Protein AF-A0A9J7B2C4-F1 (afdb_monomer_lite)

Sequence (209 aa):
MWIIEDGLDGTATGVRWDPLETAATLSDGDRVASYSNFSPVLVGRGTRSVTGKTGGKWYVEIRSLYFRPDRVFCGFDIDGDQDLFSDAPTDFVGPATMASTTPFASTVEAVTVDASGTPIELACGDAIALALDLDAGKLWIGALNPWEREVSWHGAADPASGSGAQFTALPAGTYHLFCALTANDEALHASMEIPEIARGRPPGGFTVW

Foldseek 3Di:
DKFKQFDPPPDGDDKAWDPVAAPFDADPRRGDTHDADQDPPFQQRKIWIPDWDQAFKAKIKMAAQDDDQCWKDWAWAFASDNSSGPNDRPRGAFWIPPDDPDGDPDQWDFIAGAPVGDTDIDGRLKIWMWIAGNVQQFIWIFIGDQADQATHTPDPDAVLVPPDTRDGPHDGGIIIIMIIDDHDDPPPPPDPPNPPDDYYDDHPRHHYD

pLDDT: mean 70.23, std 18.44, range [31.86, 96.44]

Structure (mmCIF, N/CA/C/O backbone):
data_AF-A0A9J7B2C4-F1
#
_entry.id   AF-A0A9J7B2C4-F1
#
loop_
_atom_site.group_PDB
_atom_site.id
_atom_site.type_symbol
_atom_site.label_atom_id
_atom_site.label_alt_id
_atom_site.label_comp_id
_atom_site.label_asym_id
_atom_site.label_entity_id
_atom_site.label_seq_id
_atom_site.pdbx_PDB_ins_code
_atom_site.Cartn_x
_atom_site.Cartn_y
_atom_site.Cartn_z
_atom_site.occupancy
_atom_site.B_iso_or_equiv
_atom_site.auth_seq_id
_atom_site.auth_comp_id
_atom_site.auth_asym_id
_atom_site.auth_atom_id
_atom_site.pdbx_PDB_model_num
ATOM 1 N N . MET A 1 1 ? 9.042 0.375 -10.874 1.00 49.84 1 MET A N 1
ATOM 2 C CA . MET A 1 1 ? 9.167 -1.016 -10.387 1.00 49.84 1 MET A CA 1
ATOM 3 C C . MET A 1 1 ? 8.806 -1.010 -8.918 1.00 49.84 1 MET A C 1
ATOM 5 O O . MET A 1 1 ? 9.409 -0.217 -8.203 1.00 49.84 1 MET A O 1
ATOM 9 N N . TRP A 1 2 ? 7.843 -1.831 -8.500 1.00 53.28 2 TRP A N 1
ATOM 10 C CA . TRP A 1 2 ? 7.363 -1.881 -7.115 1.00 53.28 2 TRP A CA 1
ATOM 11 C C . TRP A 1 2 ? 7.635 -3.226 -6.468 1.00 53.28 2 TRP A C 1
ATOM 13 O O . TRP A 1 2 ? 7.393 -4.256 -7.096 1.00 53.28 2 TRP A O 1
ATOM 23 N N . ILE A 1 3 ? 8.091 -3.200 -5.218 1.00 58.94 3 ILE A N 1
ATOM 24 C CA . ILE A 1 3 ? 8.282 -4.387 -4.381 1.00 58.94 3 ILE A CA 1
ATOM 25 C C . ILE A 1 3 ? 7.322 -4.333 -3.205 1.00 58.94 3 ILE A C 1
ATOM 27 O O . ILE A 1 3 ? 7.236 -3.300 -2.540 1.00 58.94 3 ILE A O 1
ATOM 31 N N . ILE A 1 4 ? 6.669 -5.463 -2.925 1.00 56.84 4 ILE A N 1
ATOM 32 C CA . ILE A 1 4 ? 6.007 -5.685 -1.638 1.00 56.84 4 ILE A CA 1
ATOM 33 C C . ILE A 1 4 ? 7.009 -6.296 -0.653 1.00 56.84 4 ILE A C 1
ATOM 35 O O . ILE A 1 4 ? 7.492 -7.426 -0.831 1.00 56.84 4 ILE A O 1
ATOM 39 N N . GLU A 1 5 ? 7.314 -5.559 0.410 1.00 59.12 5 GLU A N 1
ATOM 40 C CA . GLU A 1 5 ? 8.124 -6.060 1.519 1.00 59.12 5 GLU A CA 1
ATOM 41 C C . GLU A 1 5 ? 7.219 -6.581 2.630 1.00 59.12 5 GLU A C 1
ATOM 43 O O . GLU A 1 5 ? 6.532 -5.814 3.293 1.00 59.12 5 GLU A O 1
ATOM 48 N N . ASP A 1 6 ? 7.200 -7.907 2.817 1.00 51.47 6 ASP A N 1
ATOM 49 C CA . ASP A 1 6 ? 6.135 -8.534 3.600 1.00 51.47 6 ASP A CA 1
ATOM 50 C C . ASP A 1 6 ? 6.579 -9.457 4.779 1.00 51.47 6 ASP A C 1
ATOM 52 O O . ASP A 1 6 ? 5.856 -9.548 5.759 1.00 51.47 6 ASP A O 1
ATOM 56 N N . GLY A 1 7 ? 7.780 -10.058 4.831 1.00 45.50 7 GLY A N 1
ATOM 57 C CA . GLY A 1 7 ? 8.280 -10.742 6.057 1.00 45.50 7 GLY A CA 1
ATOM 58 C C . GLY A 1 7 ? 9.400 -10.136 6.930 1.00 45.50 7 GLY A C 1
ATOM 59 O O . GLY A 1 7 ? 9.706 -8.953 6.892 1.00 45.50 7 GLY A O 1
ATOM 60 N N . LEU A 1 8 ? 9.997 -10.954 7.803 1.00 45.19 8 LEU A N 1
ATOM 61 C CA . LEU A 1 8 ? 11.120 -10.591 8.686 1.00 45.19 8 LEU A CA 1
ATOM 62 C C . LEU A 1 8 ? 12.313 -11.512 8.380 1.00 45.19 8 LEU A C 1
ATOM 64 O O . LEU A 1 8 ? 12.126 -12.683 8.041 1.00 45.19 8 LEU A O 1
ATOM 68 N N . ASP A 1 9 ? 13.532 -10.976 8.480 1.00 50.19 9 ASP A N 1
ATOM 69 C CA . ASP A 1 9 ? 14.793 -11.732 8.394 1.00 50.19 9 ASP A CA 1
ATOM 70 C C . ASP A 1 9 ? 14.953 -12.595 7.121 1.00 50.19 9 ASP A C 1
ATOM 72 O O . ASP A 1 9 ? 15.409 -13.734 7.172 1.00 50.19 9 ASP A O 1
ATOM 76 N N . GLY A 1 10 ? 14.536 -12.071 5.963 1.00 46.41 10 GLY A N 1
ATOM 77 C CA . GLY A 1 10 ? 14.660 -12.770 4.673 1.00 46.41 10 GLY A CA 1
ATOM 78 C C . GLY A 1 10 ? 13.616 -13.867 4.427 1.00 46.41 10 GLY A C 1
ATOM 79 O O . GLY A 1 10 ? 13.572 -14.445 3.342 1.00 46.41 10 GLY A O 1
ATOM 80 N N . THR A 1 11 ? 12.717 -14.123 5.379 1.00 43.81 11 THR A N 1
ATOM 81 C CA . THR A 1 11 ? 11.576 -15.022 5.167 1.00 43.81 11 THR A CA 1
ATOM 82 C C . THR A 1 11 ? 10.476 -14.231 4.466 1.00 43.81 11 THR A C 1
ATOM 84 O O . THR A 1 11 ? 9.907 -13.337 5.078 1.00 43.81 11 THR A O 1
ATOM 87 N N . ALA A 1 12 ? 10.191 -14.484 3.187 1.00 52.59 12 ALA A N 1
ATOM 88 C CA . ALA A 1 12 ? 9.070 -13.835 2.497 1.00 52.59 12 ALA A CA 1
ATOM 89 C C . ALA A 1 12 ? 7.747 -14.194 3.197 1.00 52.59 12 ALA A C 1
ATOM 91 O O . ALA A 1 12 ? 7.540 -15.367 3.518 1.00 52.59 12 ALA A O 1
ATOM 92 N N . THR A 1 13 ? 6.840 -13.234 3.411 1.00 59.41 13 THR A N 1
ATOM 93 C CA . THR A 1 13 ? 5.451 -13.625 3.706 1.00 59.41 13 THR A CA 1
ATOM 94 C C . THR A 1 13 ? 4.721 -13.914 2.396 1.00 59.41 13 THR A C 1
ATOM 96 O O . THR A 1 13 ? 5.342 -14.072 1.340 1.00 59.41 13 THR A O 1
ATOM 99 N N . GLY A 1 14 ? 3.409 -14.117 2.473 1.00 66.12 14 GLY A N 1
ATOM 100 C CA . GLY A 1 14 ? 2.581 -14.566 1.359 1.00 66.12 14 GLY A CA 1
ATOM 101 C C . GLY A 1 14 ? 1.988 -13.454 0.494 1.00 66.12 14 GLY A C 1
ATOM 102 O O . GLY A 1 14 ? 1.127 -13.770 -0.321 1.00 66.12 14 GLY A O 1
ATOM 103 N N . VAL A 1 15 ? 2.374 -12.183 0.651 1.00 80.12 15 VAL A N 1
ATOM 104 C CA . VAL A 1 15 ? 1.768 -11.087 -0.117 1.00 80.12 15 VAL A CA 1
ATOM 105 C C . VAL A 1 15 ? 2.346 -11.063 -1.517 1.00 80.12 15 VAL A C 1
ATOM 107 O O . VAL A 1 15 ? 3.558 -10.948 -1.707 1.00 80.12 15 VAL A O 1
ATOM 110 N N . ARG A 1 16 ? 1.466 -11.188 -2.504 1.00 86.81 16 ARG A N 1
ATOM 111 C CA . ARG A 1 16 ? 1.807 -11.262 -3.922 1.00 86.81 16 ARG A CA 1
ATOM 112 C C . ARG A 1 16 ? 0.911 -10.343 -4.718 1.00 86.81 16 ARG A C 1
ATOM 114 O O . ARG A 1 16 ? -0.266 -10.200 -4.382 1.00 86.81 16 ARG A O 1
ATOM 121 N N . TRP A 1 17 ? 1.476 -9.761 -5.765 1.00 88.31 17 TRP A N 1
ATOM 122 C CA . TRP A 1 17 ? 0.702 -9.192 -6.851 1.00 88.31 17 TRP A CA 1
ATOM 123 C C . TRP A 1 17 ? -0.097 -10.302 -7.536 1.00 88.31 17 TRP A C 1
ATOM 125 O O . TRP A 1 17 ? 0.351 -11.444 -7.616 1.00 88.31 17 TRP A O 1
ATOM 135 N N . ASP A 1 18 ? -1.300 -9.976 -7.982 1.00 89.88 18 ASP A N 1
ATOM 136 C CA . ASP A 1 18 ? -2.197 -10.906 -8.641 1.00 89.88 18 ASP A CA 1
ATOM 137 C C . ASP A 1 18 ? -1.853 -10.993 -10.136 1.00 89.88 18 ASP A C 1
ATOM 139 O O . ASP A 1 18 ? -1.997 -9.996 -10.848 1.00 89.88 18 ASP A O 1
ATOM 143 N N . PRO A 1 19 ? -1.416 -12.160 -10.647 1.00 89.31 19 PRO A N 1
ATOM 144 C CA . PRO A 1 19 ? -1.128 -12.330 -12.069 1.00 89.31 19 PRO A CA 1
ATOM 145 C C . PRO A 1 19 ? -2.378 -12.245 -12.962 1.00 89.31 19 PRO A C 1
ATOM 147 O O . PRO A 1 19 ? -2.238 -12.155 -14.182 1.00 89.31 19 PRO A O 1
ATOM 150 N N . LEU A 1 20 ? -3.586 -12.297 -12.390 1.00 87.69 20 LEU A N 1
ATOM 151 C CA . LEU A 1 20 ? -4.859 -12.139 -13.098 1.00 87.69 20 LEU A CA 1
ATOM 152 C C . LEU A 1 20 ? -5.363 -10.690 -13.085 1.00 87.69 20 LEU A C 1
ATOM 154 O O . LEU A 1 20 ? -6.063 -10.289 -14.013 1.00 87.69 20 LEU A O 1
ATOM 158 N N . GLU A 1 21 ? -4.979 -9.903 -12.078 1.00 83.00 21 GLU A N 1
ATOM 159 C CA . GLU A 1 21 ? -5.377 -8.499 -11.897 1.00 83.00 21 GLU A CA 1
ATOM 160 C C . GLU A 1 21 ? -4.172 -7.559 -11.996 1.00 83.00 21 GLU A C 1
ATOM 162 O O . GLU A 1 21 ? -3.866 -6.754 -11.106 1.00 83.00 21 GLU A O 1
ATOM 167 N N . THR A 1 22 ? -3.454 -7.677 -13.113 1.00 82.44 22 THR A N 1
ATOM 168 C CA . THR A 1 22 ? -2.263 -6.879 -13.371 1.00 82.44 22 THR A CA 1
ATOM 169 C C . THR A 1 22 ? -2.153 -6.444 -14.822 1.00 82.44 22 THR A C 1
ATOM 171 O O . THR A 1 22 ? -2.370 -7.208 -15.763 1.00 82.44 22 THR A O 1
ATOM 174 N N . ALA A 1 23 ? -1.762 -5.190 -15.005 1.00 77.75 23 ALA A N 1
ATOM 175 C CA . ALA A 1 23 ? -1.258 -4.681 -16.269 1.00 77.75 23 ALA A CA 1
ATOM 176 C C . ALA A 1 23 ? 0.276 -4.783 -16.362 1.00 77.75 23 ALA A C 1
ATOM 178 O O . ALA A 1 23 ? 0.842 -4.437 -17.398 1.00 77.75 23 ALA A O 1
ATOM 179 N N . ALA A 1 24 ? 0.949 -5.210 -15.288 1.00 78.19 24 ALA A N 1
ATOM 180 C CA . ALA A 1 24 ? 2.397 -5.242 -15.148 1.00 78.19 24 ALA A CA 1
ATOM 181 C C . ALA A 1 24 ? 2.995 -6.606 -15.523 1.00 78.19 24 ALA A C 1
ATOM 183 O O . ALA A 1 24 ? 2.352 -7.648 -15.441 1.00 78.19 24 ALA A O 1
ATOM 184 N N . THR A 1 25 ? 4.279 -6.608 -15.869 1.00 83.56 25 THR A N 1
ATOM 185 C CA . THR A 1 25 ? 5.102 -7.816 -15.854 1.00 83.56 25 THR A CA 1
ATOM 186 C C . THR A 1 25 ? 5.520 -8.100 -14.415 1.00 83.56 25 THR A C 1
ATOM 188 O O . THR A 1 25 ? 6.197 -7.276 -13.786 1.00 83.56 25 THR A O 1
ATOM 191 N N . LEU A 1 26 ? 5.139 -9.272 -13.908 1.00 83.94 26 LEU A N 1
ATOM 192 C CA . LEU A 1 26 ? 5.477 -9.725 -12.563 1.00 83.94 26 LEU A CA 1
ATOM 193 C C . LEU A 1 26 ? 6.756 -10.575 -12.557 1.00 83.94 26 LEU A C 1
ATOM 195 O O . LEU A 1 26 ? 7.040 -11.318 -13.498 1.00 83.94 26 LEU A O 1
ATOM 199 N N . SER A 1 27 ? 7.553 -10.450 -11.497 1.00 82.12 27 SER A N 1
ATOM 200 C CA . SER A 1 27 ? 8.767 -11.246 -11.274 1.00 82.12 27 SER A CA 1
ATOM 201 C C . SER A 1 27 ? 9.019 -11.476 -9.777 1.00 82.12 27 SER A C 1
ATOM 203 O O . SER A 1 27 ? 8.255 -10.996 -8.938 1.00 82.12 27 SER A O 1
ATOM 205 N N . ASP A 1 28 ? 10.068 -12.240 -9.445 1.00 78.56 28 ASP A N 1
ATOM 206 C CA . ASP A 1 28 ? 10.403 -12.648 -8.067 1.00 78.56 28 ASP A CA 1
ATOM 207 C C . ASP A 1 28 ? 9.235 -13.355 -7.352 1.00 78.56 28 ASP A C 1
ATOM 209 O O . ASP A 1 28 ? 8.849 -13.032 -6.230 1.00 78.56 28 ASP A O 1
ATOM 213 N N . GLY A 1 29 ? 8.607 -14.296 -8.069 1.00 82.50 29 GLY A N 1
ATOM 214 C CA . GLY A 1 29 ? 7.430 -15.013 -7.587 1.00 82.50 29 GLY A CA 1
ATOM 215 C C . GLY A 1 29 ? 6.268 -14.079 -7.268 1.00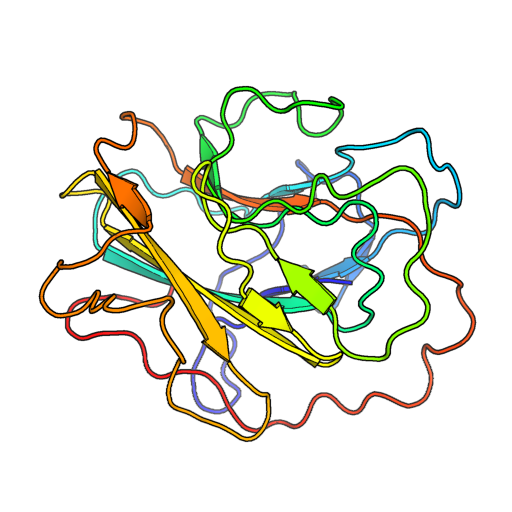 82.50 29 GLY A C 1
ATOM 216 O O . GLY A 1 29 ? 5.678 -14.239 -6.210 1.00 82.50 29 GLY A O 1
ATOM 217 N N . ASP A 1 30 ? 5.994 -13.121 -8.158 1.00 86.94 30 ASP A N 1
ATOM 218 C CA . ASP A 1 30 ? 4.921 -12.118 -8.098 1.00 86.94 30 ASP A CA 1
ATOM 219 C C . ASP A 1 30 ? 5.062 -11.057 -6.996 1.00 86.94 30 ASP A C 1
ATOM 221 O O . ASP A 1 30 ? 4.083 -10.478 -6.532 1.00 86.94 30 ASP A O 1
ATOM 225 N N . ARG A 1 31 ? 6.291 -10.757 -6.570 1.00 80.94 31 ARG A N 1
ATOM 226 C CA . ARG A 1 31 ? 6.572 -9.690 -5.587 1.00 80.94 31 ARG A CA 1
ATOM 227 C C . ARG A 1 31 ? 7.001 -8.378 -6.223 1.00 80.94 31 ARG A C 1
ATOM 229 O O . ARG A 1 31 ? 6.830 -7.316 -5.624 1.00 80.94 31 ARG A O 1
ATOM 236 N N . VAL A 1 32 ? 7.549 -8.457 -7.431 1.00 80.62 32 VAL A N 1
ATOM 237 C CA . VAL A 1 32 ? 8.046 -7.311 -8.187 1.00 80.62 32 VAL A CA 1
ATOM 238 C C . VAL A 1 32 ? 7.111 -7.051 -9.356 1.00 80.62 32 VAL A C 1
ATOM 240 O O . VAL A 1 32 ? 6.963 -7.913 -10.219 1.00 80.62 32 VAL A O 1
ATOM 243 N N . ALA A 1 33 ? 6.547 -5.848 -9.423 1.00 79.94 33 ALA A N 1
ATOM 244 C CA . ALA A 1 33 ? 5.777 -5.386 -10.571 1.00 79.94 33 ALA A CA 1
ATOM 245 C C . ALA A 1 33 ? 6.598 -4.394 -11.404 1.00 79.94 33 ALA A C 1
ATOM 247 O O . ALA A 1 33 ? 7.136 -3.402 -10.894 1.00 79.94 33 ALA A O 1
ATOM 248 N N . SER A 1 34 ? 6.706 -4.663 -12.702 1.00 77.88 34 SER A N 1
ATOM 249 C CA . SER A 1 34 ? 7.473 -3.870 -13.665 1.00 77.88 34 SER A CA 1
ATOM 250 C C . SER A 1 34 ? 6.638 -3.580 -14.906 1.00 77.88 34 SER A C 1
ATOM 252 O O . SER A 1 34 ? 5.808 -4.389 -15.306 1.00 77.88 34 SER A O 1
ATOM 254 N N . TYR A 1 35 ? 6.819 -2.414 -15.520 1.00 72.62 35 TYR A N 1
ATOM 255 C CA . TYR A 1 35 ? 6.068 -2.058 -16.717 1.00 72.62 35 TYR A CA 1
ATOM 256 C C . TYR A 1 35 ? 6.949 -1.294 -17.698 1.00 72.62 35 TYR A C 1
ATOM 258 O O . TYR A 1 35 ? 7.630 -0.344 -17.317 1.00 72.62 35 TYR A O 1
ATOM 266 N N . SER A 1 36 ? 6.925 -1.716 -18.960 1.00 61.41 36 SER A N 1
ATOM 267 C CA . SER A 1 36 ? 7.687 -1.124 -20.059 1.00 61.41 36 SER A CA 1
ATOM 268 C C . SER A 1 36 ? 6.716 -0.520 -21.074 1.00 61.41 36 SER A C 1
ATOM 270 O O . SER A 1 36 ? 6.304 -1.172 -22.035 1.00 61.41 36 SER A O 1
ATOM 272 N N . ASN A 1 37 ? 6.289 0.722 -20.854 1.00 54.72 37 ASN A N 1
ATOM 273 C CA . ASN A 1 37 ? 5.525 1.467 -21.852 1.00 54.72 37 ASN A CA 1
ATOM 274 C C . ASN A 1 37 ? 5.810 2.958 -21.725 1.00 54.72 37 ASN A C 1
ATOM 276 O O . ASN A 1 37 ? 5.521 3.539 -20.691 1.00 54.72 37 ASN A O 1
ATOM 280 N N . PHE A 1 38 ? 6.313 3.571 -22.792 1.00 52.56 38 PHE A N 1
ATOM 281 C CA . PHE A 1 38 ? 6.722 4.977 -22.846 1.00 52.56 38 PHE A CA 1
ATOM 282 C C . PHE A 1 38 ? 5.573 5.965 -23.092 1.00 52.56 38 PHE A C 1
ATOM 284 O O . PHE A 1 38 ? 5.822 7.135 -23.370 1.00 52.56 38 PHE A O 1
ATOM 291 N N . SER A 1 39 ? 4.315 5.518 -23.053 1.00 50.69 39 SER A N 1
ATOM 292 C CA . SER A 1 39 ? 3.184 6.406 -23.324 1.00 50.69 39 SER A CA 1
ATOM 293 C C . SER A 1 39 ? 2.870 7.299 -22.115 1.00 50.69 39 SER A C 1
ATOM 295 O O . SER A 1 39 ? 2.433 6.780 -21.087 1.00 50.69 39 SER A O 1
ATOM 297 N N . PRO A 1 40 ? 2.972 8.638 -22.237 1.00 49.78 40 PRO A N 1
ATOM 298 C CA . PRO A 1 40 ? 2.597 9.580 -21.180 1.00 49.78 40 PRO A CA 1
ATOM 299 C C . PRO A 1 40 ? 1.073 9.708 -21.004 1.00 49.78 40 PRO A C 1
ATOM 301 O O . PRO A 1 40 ? 0.609 10.576 -20.269 1.00 49.78 40 PRO A O 1
ATOM 304 N N . VAL A 1 41 ? 0.275 8.908 -21.719 1.00 48.66 41 VAL A N 1
ATOM 305 C CA . VAL A 1 41 ? -1.196 8.998 -21.754 1.00 48.66 41 VAL A CA 1
ATOM 306 C C . VAL A 1 41 ? -1.861 7.874 -20.956 1.00 48.66 41 VAL A C 1
ATOM 308 O O . VAL A 1 41 ? -3.062 7.909 -20.771 1.00 48.66 41 VAL A O 1
ATOM 311 N N . LEU A 1 42 ? -1.112 6.884 -20.465 1.00 48.62 42 LEU A N 1
ATOM 312 C CA . LEU A 1 42 ? -1.694 5.763 -19.723 1.00 48.62 42 LEU A CA 1
ATOM 313 C C . LEU A 1 42 ? -1.402 5.928 -18.238 1.00 48.62 42 LEU A C 1
ATOM 315 O O . LEU A 1 42 ? -0.431 5.382 -17.715 1.00 48.62 42 LEU A O 1
ATOM 319 N N . VAL A 1 43 ? -2.237 6.734 -17.590 1.00 51.12 43 VAL A N 1
ATOM 320 C CA . VAL A 1 43 ? -2.356 6.751 -16.135 1.00 51.12 43 VAL A CA 1
ATOM 321 C C . VAL A 1 43 ? -3.209 5.544 -15.768 1.00 51.12 43 VAL A C 1
ATOM 323 O O . VAL A 1 43 ? -4.196 5.258 -16.430 1.00 51.12 43 VAL A O 1
ATOM 326 N N . GLY A 1 44 ? -2.781 4.779 -14.770 1.00 52.31 44 GLY A N 1
ATOM 327 C CA . GLY A 1 44 ? -3.591 3.672 -14.278 1.00 52.31 44 GLY A CA 1
ATOM 328 C C . GLY A 1 44 ? -3.428 2.379 -15.058 1.00 52.31 44 GLY A C 1
ATOM 329 O O . GLY A 1 44 ? -4.418 1.764 -15.368 1.00 52.31 44 GLY A O 1
ATOM 330 N N . ARG A 1 45 ? -2.207 1.921 -15.363 1.00 64.19 45 ARG A N 1
ATOM 331 C CA . ARG A 1 45 ? -1.953 0.478 -15.535 1.00 64.19 45 ARG A CA 1
ATOM 332 C C . ARG A 1 45 ? -1.394 -0.052 -14.228 1.00 64.19 45 ARG A C 1
ATOM 334 O O . ARG A 1 45 ? -0.202 0.099 -13.948 1.00 64.19 45 ARG A O 1
ATOM 341 N N . GLY A 1 46 ? -2.295 -0.560 -13.400 1.00 74.62 46 GLY A N 1
ATOM 342 C CA . GLY A 1 46 ? -1.977 -0.985 -12.050 1.00 74.62 46 GLY A CA 1
ATOM 343 C C . GLY A 1 46 ? -1.803 -2.484 -11.892 1.00 74.62 46 GLY A C 1
ATOM 344 O O . GLY A 1 46 ? -2.028 -3.274 -12.809 1.00 74.62 46 GLY A O 1
ATOM 345 N N . THR A 1 47 ? -1.391 -2.869 -10.697 1.00 81.88 47 THR A N 1
ATOM 346 C CA . THR A 1 47 ? -1.436 -4.248 -10.230 1.00 81.88 47 THR A CA 1
ATOM 347 C C . THR A 1 47 ? -2.017 -4.274 -8.829 1.00 81.88 47 THR A C 1
ATOM 349 O O . THR A 1 47 ? -1.731 -3.377 -8.028 1.00 81.88 47 THR A O 1
ATOM 352 N N . ARG A 1 48 ? -2.815 -5.302 -8.534 1.00 86.50 48 ARG A N 1
ATOM 353 C CA . ARG A 1 48 ? -3.383 -5.529 -7.200 1.00 86.50 48 ARG A CA 1
ATOM 354 C C . ARG A 1 48 ? -2.723 -6.668 -6.467 1.00 86.50 48 ARG A C 1
ATOM 356 O O . ARG A 1 48 ? -2.117 -7.525 -7.101 1.00 86.50 48 ARG A O 1
ATOM 363 N N . SER A 1 49 ? -2.830 -6.693 -5.142 1.00 89.19 49 SER A N 1
ATOM 364 C CA . SER A 1 49 ? -2.498 -7.889 -4.372 1.00 89.19 49 SER A CA 1
ATOM 365 C C . SER A 1 49 ? -3.587 -8.952 -4.477 1.00 89.19 49 SER A C 1
ATOM 367 O O . SER A 1 49 ? -4.774 -8.639 -4.395 1.00 89.19 49 SER A O 1
ATOM 369 N N . VAL A 1 50 ? -3.167 -10.220 -4.514 1.00 88.69 50 VAL A N 1
ATOM 370 C CA . VAL A 1 50 ? -4.057 -11.399 -4.463 1.00 88.69 50 VAL A CA 1
ATOM 371 C C . VAL A 1 50 ? -4.953 -11.366 -3.222 1.00 88.69 50 VAL A C 1
ATOM 373 O O . VAL A 1 50 ? -6.108 -11.784 -3.246 1.00 88.69 50 VAL A O 1
ATOM 376 N N . THR A 1 51 ? -4.409 -10.896 -2.099 1.00 88.31 51 THR A N 1
ATOM 377 C CA . THR A 1 51 ? -5.121 -10.847 -0.825 1.00 88.31 51 THR A CA 1
ATOM 378 C C . THR A 1 51 ? -5.755 -9.479 -0.606 1.00 88.31 51 THR A C 1
ATOM 380 O O . THR A 1 51 ? -5.060 -8.463 -0.549 1.00 88.31 51 THR A O 1
ATOM 383 N N . GLY A 1 52 ? -7.078 -9.479 -0.440 1.00 90.62 52 GLY A N 1
ATOM 384 C CA . GLY A 1 52 ? -7.850 -8.343 0.054 1.00 90.62 52 GLY A CA 1
ATOM 385 C C . GLY A 1 52 ? -8.123 -8.444 1.559 1.00 90.62 52 GLY A C 1
ATOM 386 O O . GLY A 1 52 ? -8.109 -9.540 2.131 1.00 90.62 52 GLY A O 1
ATOM 387 N N . LYS A 1 53 ? -8.379 -7.310 2.219 1.00 93.38 53 LYS A N 1
ATOM 388 C CA . LYS A 1 53 ? -8.718 -7.230 3.652 1.00 93.38 53 LYS A CA 1
ATOM 389 C C . LYS A 1 53 ? -9.997 -6.422 3.860 1.00 93.38 53 LYS A C 1
ATOM 391 O O . LYS A 1 53 ? -10.174 -5.380 3.246 1.00 93.38 53 LYS A O 1
ATOM 396 N N . THR A 1 54 ? -10.858 -6.869 4.772 1.00 95.12 54 THR A N 1
ATOM 397 C CA . THR A 1 54 ? -12.138 -6.203 5.096 1.00 95.12 54 THR A CA 1
ATOM 398 C C . THR A 1 54 ? -12.208 -5.681 6.536 1.00 95.12 54 THR A C 1
ATOM 400 O O . THR A 1 54 ? -13.234 -5.155 6.952 1.00 95.12 54 THR A O 1
ATOM 403 N N . GLY A 1 55 ? -11.157 -5.884 7.334 1.00 95.44 55 GLY A N 1
ATOM 404 C CA . GLY A 1 55 ? -11.103 -5.515 8.750 1.00 95.44 55 GLY A CA 1
ATOM 405 C C . GLY A 1 55 ? -9.701 -5.698 9.329 1.00 95.44 55 GLY A C 1
ATOM 406 O O . GLY A 1 55 ? -8.846 -6.320 8.692 1.00 95.44 55 GLY A O 1
ATOM 407 N N . GLY A 1 56 ? -9.467 -5.178 10.531 1.00 96.31 56 GLY A N 1
ATOM 408 C CA . GLY A 1 56 ? -8.182 -5.238 11.229 1.00 96.31 56 GLY A CA 1
ATOM 409 C C . GLY A 1 56 ? -7.220 -4.086 10.920 1.00 96.31 56 GLY A C 1
ATOM 410 O O . GLY A 1 56 ? -7.526 -3.154 10.174 1.00 96.31 56 GLY A O 1
ATOM 411 N N . LYS A 1 57 ? -6.025 -4.179 11.517 1.00 96.12 57 LYS A N 1
ATOM 412 C CA . LYS A 1 57 ? -4.936 -3.200 11.402 1.00 96.12 57 LYS A CA 1
ATOM 413 C C . LYS A 1 57 ? -3.756 -3.792 10.638 1.00 96.12 57 LYS A C 1
ATOM 415 O O . LYS A 1 57 ? -3.152 -4.762 11.104 1.00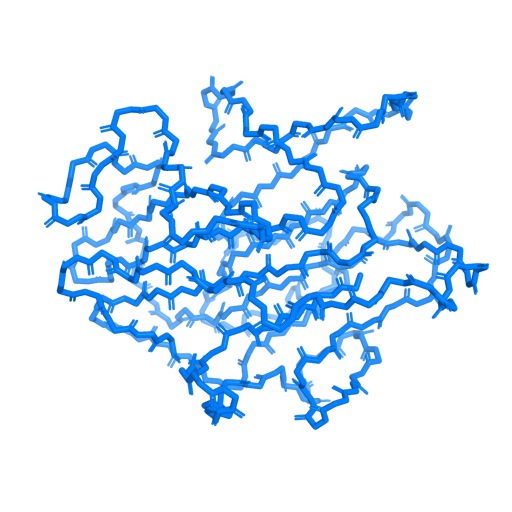 96.12 57 LYS A O 1
ATOM 420 N N . TRP A 1 58 ? -3.405 -3.187 9.509 1.00 94.50 58 TRP A N 1
ATOM 421 C CA . TRP A 1 58 ? -2.429 -3.709 8.558 1.00 94.50 58 TRP A CA 1
ATOM 422 C C . TRP A 1 58 ? -1.321 -2.715 8.239 1.00 94.50 58 TRP A C 1
ATOM 424 O O . TRP A 1 58 ? -1.565 -1.519 8.110 1.00 94.50 58 TRP A O 1
ATOM 434 N N . TYR A 1 59 ? -0.106 -3.219 8.096 1.00 91.69 59 TYR A N 1
ATOM 435 C CA . TYR A 1 59 ? 1.080 -2.454 7.758 1.00 91.69 59 TYR A CA 1
ATOM 436 C C . TYR A 1 59 ? 1.726 -3.024 6.499 1.00 91.69 59 TYR A C 1
ATOM 438 O O . TYR A 1 59 ? 1.882 -4.238 6.380 1.00 91.69 59 TYR A O 1
ATOM 446 N N . VAL A 1 60 ? 2.119 -2.159 5.574 1.00 89.00 60 VAL A N 1
ATOM 447 C CA . VAL A 1 60 ? 2.799 -2.554 4.339 1.00 89.00 60 VAL A CA 1
ATOM 448 C C . VAL A 1 60 ? 3.818 -1.500 3.939 1.00 89.00 60 VAL A C 1
ATOM 450 O O . VAL A 1 60 ? 3.624 -0.306 4.169 1.00 89.00 60 VAL A O 1
ATOM 453 N N . GLU A 1 61 ? 4.882 -1.955 3.295 1.00 85.69 61 GLU A N 1
ATOM 454 C CA . GLU A 1 61 ? 5.865 -1.111 2.633 1.00 85.69 61 GLU A CA 1
ATOM 455 C C . GLU A 1 61 ? 5.856 -1.409 1.141 1.00 85.69 61 GLU A C 1
ATOM 457 O O . GLU A 1 61 ? 5.957 -2.567 0.722 1.00 85.69 61 GLU A O 1
ATOM 462 N N . ILE A 1 62 ? 5.738 -0.353 0.339 1.00 80.81 62 ILE A N 1
ATOM 463 C CA . ILE A 1 62 ? 5.814 -0.443 -1.115 1.00 80.81 62 ILE A CA 1
ATOM 464 C C . ILE A 1 62 ? 7.033 0.363 -1.556 1.00 80.81 62 ILE A C 1
ATOM 466 O O . ILE A 1 62 ? 7.077 1.587 -1.405 1.00 80.81 62 ILE A O 1
ATOM 470 N N . ARG A 1 63 ? 8.054 -0.330 -2.069 1.00 78.25 63 ARG A N 1
ATOM 471 C CA . ARG A 1 63 ? 9.322 0.296 -2.473 1.00 78.25 63 ARG A CA 1
ATOM 472 C C . ARG A 1 63 ? 9.341 0.564 -3.965 1.00 78.25 63 ARG A C 1
ATOM 474 O O . ARG A 1 63 ? 9.108 -0.357 -4.750 1.00 78.25 63 ARG A O 1
ATOM 481 N N . SER A 1 64 ? 9.678 1.793 -4.353 1.00 70.81 64 SER A N 1
ATOM 482 C CA . SER A 1 64 ? 9.975 2.116 -5.748 1.00 70.81 64 SER A CA 1
ATOM 483 C C . SER A 1 64 ? 11.478 2.030 -5.991 1.00 70.81 64 SER A C 1
ATOM 485 O O . SER A 1 64 ? 12.262 2.794 -5.430 1.00 70.81 64 SER A O 1
ATOM 487 N N . LEU A 1 65 ? 11.893 1.100 -6.850 1.00 63.00 65 LEU A N 1
ATOM 488 C CA . LEU A 1 65 ? 13.307 0.929 -7.213 1.00 63.00 65 LEU A CA 1
ATOM 489 C C . LEU A 1 65 ? 13.777 1.859 -8.329 1.00 63.00 65 LEU A C 1
ATOM 491 O O . LEU A 1 65 ? 14.952 1.874 -8.678 1.00 63.00 65 LEU A O 1
ATOM 495 N N . TYR A 1 66 ? 12.852 2.588 -8.941 1.00 59.41 66 TYR A N 1
ATOM 496 C CA . TYR A 1 66 ? 13.167 3.506 -10.020 1.00 59.41 66 TYR A CA 1
ATOM 497 C C . TYR A 1 66 ? 12.117 4.606 -10.003 1.00 59.41 66 TYR A C 1
ATOM 499 O O . TYR A 1 66 ? 11.010 4.438 -10.524 1.00 59.41 66 TYR A O 1
ATOM 507 N N . PHE A 1 67 ? 12.426 5.689 -9.297 1.00 49.19 67 PHE A N 1
ATOM 508 C CA . PHE A 1 67 ? 11.486 6.779 -9.087 1.00 49.19 67 PHE A CA 1
ATOM 509 C C . PHE A 1 67 ? 11.623 7.799 -10.226 1.00 49.19 67 PHE A C 1
ATOM 511 O O . PHE A 1 67 ? 12.640 8.477 -10.348 1.00 49.19 67 PHE A O 1
ATOM 518 N N . ARG A 1 68 ? 10.600 7.865 -11.090 1.00 51.88 68 ARG A N 1
ATOM 519 C CA . ARG A 1 68 ? 10.182 9.116 -11.732 1.00 51.88 68 ARG A CA 1
ATOM 520 C C . ARG A 1 68 ? 8.704 9.333 -11.369 1.00 51.88 68 ARG A C 1
ATOM 522 O O . ARG A 1 68 ? 7.879 8.481 -11.698 1.00 51.88 68 ARG A O 1
ATOM 529 N N . PRO A 1 69 ? 8.372 10.389 -10.616 1.00 45.69 69 PRO A N 1
ATOM 530 C CA . PRO A 1 69 ? 7.106 10.576 -9.914 1.00 45.69 69 PRO A CA 1
ATOM 531 C C . PRO A 1 69 ? 6.034 11.162 -10.798 1.00 45.69 69 PRO A C 1
ATOM 533 O O . PRO A 1 69 ? 4.966 11.495 -10.280 1.00 45.69 69 PRO A O 1
ATOM 536 N N . ASP A 1 70 ? 6.317 11.358 -12.087 1.00 47.84 70 ASP A N 1
ATOM 537 C CA . ASP A 1 70 ? 5.473 12.180 -12.919 1.00 47.84 70 ASP A CA 1
ATOM 538 C C . ASP A 1 70 ? 4.036 11.668 -12.908 1.00 47.84 70 ASP A C 1
ATOM 540 O O . ASP A 1 70 ? 3.175 12.537 -13.005 1.00 47.84 70 ASP A O 1
ATOM 544 N N . ARG A 1 71 ? 3.760 10.358 -12.655 1.00 53.19 71 ARG A N 1
ATOM 545 C CA . ARG A 1 71 ? 2.429 9.831 -12.225 1.00 53.19 71 ARG A CA 1
ATOM 546 C C . ARG A 1 71 ? 2.471 8.495 -11.448 1.00 53.19 71 ARG A C 1
ATOM 548 O O . ARG A 1 71 ? 2.001 7.469 -11.934 1.00 53.19 71 ARG A O 1
ATOM 555 N N . VAL A 1 72 ? 3.016 8.474 -10.236 1.00 56.31 72 VAL A N 1
ATOM 556 C CA . VAL A 1 72 ? 3.041 7.267 -9.389 1.00 56.31 72 VAL A CA 1
ATOM 557 C C . VAL A 1 72 ? 1.848 7.239 -8.420 1.00 56.31 72 VAL A C 1
ATOM 559 O O . VAL A 1 72 ? 1.589 8.207 -7.706 1.00 56.31 72 VAL A O 1
ATOM 562 N N . PHE A 1 73 ? 1.163 6.093 -8.345 1.00 68.19 73 PHE A N 1
ATOM 563 C CA . PHE A 1 73 ? 0.109 5.827 -7.360 1.00 68.19 73 PHE A CA 1
ATOM 564 C C . PHE A 1 73 ? 0.451 4.547 -6.609 1.00 68.19 73 PHE A C 1
ATOM 566 O O . PHE A 1 73 ? 0.776 3.536 -7.233 1.00 68.19 73 PHE A O 1
ATOM 573 N N . CYS A 1 74 ? 0.361 4.564 -5.287 1.00 76.19 74 CYS A N 1
ATOM 574 C CA . CYS A 1 74 ? 0.392 3.339 -4.498 1.00 76.19 74 CYS A CA 1
ATOM 575 C C . CYS A 1 74 ? -0.501 3.499 -3.275 1.00 76.19 74 CYS A C 1
ATOM 577 O O . CYS A 1 74 ? -0.587 4.584 -2.710 1.00 76.19 74 CYS A O 1
ATOM 579 N N . GLY A 1 75 ? -1.186 2.445 -2.866 1.00 81.56 75 GLY A N 1
ATOM 580 C CA . GLY A 1 75 ? -2.204 2.549 -1.832 1.00 81.56 75 GLY A CA 1
ATOM 581 C C . GLY A 1 75 ? -3.122 1.353 -1.878 1.00 81.56 75 GLY A C 1
ATOM 582 O O . GLY A 1 75 ? -2.653 0.222 -2.015 1.00 81.56 75 GLY A O 1
ATOM 583 N N . PHE A 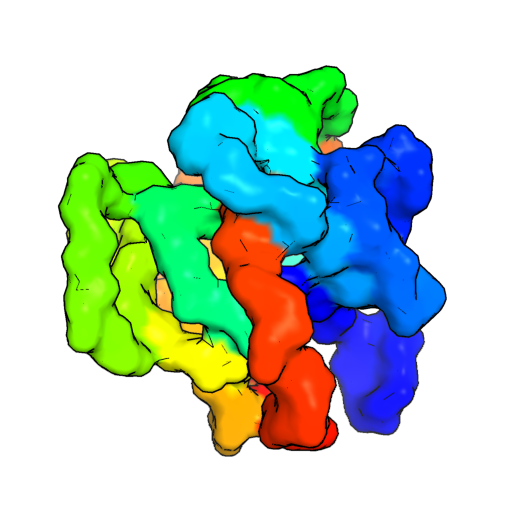1 76 ? -4.417 1.619 -1.791 1.00 84.62 76 PHE A N 1
ATOM 584 C CA . PHE A 1 76 ? -5.433 0.591 -1.758 1.00 84.62 76 PHE A CA 1
ATOM 585 C C . PHE A 1 76 ? -6.537 0.863 -2.759 1.00 84.62 76 PHE A C 1
ATOM 587 O O . PHE A 1 76 ? -7.069 1.968 -2.830 1.00 84.62 76 PHE A O 1
ATOM 594 N N . ASP A 1 77 ? -6.878 -0.182 -3.487 1.00 84.00 77 ASP A N 1
ATOM 595 C CA . ASP A 1 77 ? -8.080 -0.277 -4.293 1.00 84.00 77 ASP A CA 1
ATOM 596 C C . ASP A 1 77 ? -9.195 -0.958 -3.490 1.00 84.00 77 ASP A C 1
ATOM 598 O O . ASP A 1 77 ? -8.895 -1.782 -2.616 1.00 84.00 77 ASP A O 1
ATOM 602 N N . ILE A 1 78 ? -10.455 -0.604 -3.743 1.00 81.94 78 ILE A N 1
ATOM 603 C CA . ILE A 1 78 ? -11.591 -1.016 -2.915 1.00 81.94 78 ILE A CA 1
ATOM 604 C C . ILE A 1 78 ? -12.591 -1.815 -3.748 1.00 81.94 78 ILE A C 1
ATOM 606 O O . ILE A 1 78 ? -13.080 -1.358 -4.767 1.00 81.94 78 ILE A O 1
ATOM 610 N N . ASP A 1 79 ? -12.943 -3.007 -3.267 1.00 80.06 79 ASP A N 1
ATOM 611 C CA . ASP A 1 79 ? -13.915 -3.925 -3.879 1.00 80.06 79 ASP A CA 1
ATOM 612 C C . ASP A 1 79 ? -13.551 -4.434 -5.288 1.00 80.06 79 ASP A C 1
ATOM 614 O O . ASP A 1 79 ? -14.360 -5.114 -5.923 1.00 80.06 79 ASP A O 1
ATOM 618 N N . GLY A 1 80 ? -12.307 -4.219 -5.731 1.00 61.47 80 GLY A N 1
ATOM 619 C CA . GLY A 1 80 ? -11.742 -4.879 -6.904 1.00 61.47 80 GLY A CA 1
ATOM 620 C C . GLY A 1 80 ? -12.336 -4.395 -8.226 1.00 61.47 80 GLY A C 1
ATOM 621 O O . GLY A 1 80 ? -12.566 -5.210 -9.123 1.00 61.47 80 GLY A O 1
ATOM 622 N N . ASP A 1 81 ? -12.588 -3.091 -8.377 1.00 62.84 81 ASP A N 1
ATOM 623 C CA . ASP A 1 81 ? -13.179 -2.539 -9.604 1.00 62.84 81 ASP A CA 1
ATOM 624 C C . ASP A 1 81 ? -12.320 -2.852 -10.851 1.00 62.84 81 ASP A C 1
ATOM 626 O O . ASP A 1 81 ? -11.129 -3.116 -10.784 1.00 62.84 81 ASP A O 1
ATOM 630 N N . GLN A 1 82 ? -12.872 -2.871 -12.053 1.00 53.06 82 GLN A N 1
ATOM 631 C CA . GLN A 1 82 ? -12.113 -3.158 -13.282 1.00 53.06 82 GLN A CA 1
ATOM 632 C C . GLN A 1 82 ? -11.244 -1.970 -13.741 1.00 53.06 82 GLN A C 1
ATOM 634 O O . GLN A 1 82 ? -10.527 -2.074 -14.739 1.00 53.06 82 GLN A O 1
ATOM 639 N N . ASP A 1 83 ? -11.255 -0.865 -12.994 1.00 55.66 83 ASP A N 1
ATOM 640 C CA . ASP A 1 83 ? -10.569 0.396 -13.289 1.00 55.66 83 ASP A CA 1
ATOM 641 C C . ASP A 1 83 ? -9.045 0.372 -13.051 1.00 55.66 83 ASP A C 1
ATOM 643 O O . ASP A 1 83 ? -8.380 1.407 -13.088 1.00 55.66 83 ASP A O 1
ATOM 647 N N . LEU A 1 84 ? -8.447 -0.828 -13.002 1.00 53.94 84 LEU A N 1
ATOM 648 C CA . LEU A 1 84 ? -7.005 -1.106 -13.157 1.00 53.94 84 LEU A CA 1
ATOM 649 C C . LEU A 1 84 ? -6.357 -0.471 -14.407 1.00 53.94 84 LEU A C 1
ATOM 651 O O . LEU A 1 84 ? -5.148 -0.644 -14.595 1.00 53.94 84 LEU A O 1
ATOM 655 N N . PHE A 1 85 ? -7.173 0.167 -15.259 1.00 55.09 85 PHE A N 1
ATOM 656 C CA . PHE A 1 85 ? -6.893 0.742 -16.574 1.00 55.09 85 PHE A CA 1
ATOM 657 C C . PHE A 1 85 ? -7.395 2.192 -16.754 1.00 55.09 85 PHE A C 1
ATOM 659 O O . PHE A 1 85 ? -7.313 2.693 -17.880 1.00 55.09 85 PHE A O 1
ATOM 666 N N . SER A 1 86 ? -7.955 2.848 -15.724 1.00 54.78 86 SER A N 1
ATOM 667 C CA . SER A 1 86 ? -8.551 4.190 -15.853 1.00 54.78 86 SER A CA 1
ATOM 668 C C . SER A 1 86 ? -7.637 5.304 -15.326 1.00 54.78 86 SER A C 1
ATOM 670 O O . SER A 1 86 ? -6.881 5.134 -14.369 1.00 54.78 86 SER A O 1
ATOM 672 N N . ASP A 1 87 ? -7.711 6.480 -15.961 1.00 49.28 87 ASP A N 1
ATOM 673 C CA . ASP A 1 87 ? -6.874 7.638 -15.615 1.00 49.28 87 ASP A CA 1
ATOM 674 C C . ASP A 1 87 ? -7.216 8.251 -14.237 1.00 49.28 87 ASP A C 1
ATOM 676 O O . ASP A 1 87 ? -6.531 9.169 -13.779 1.00 49.28 87 ASP A O 1
ATOM 680 N N . ALA A 1 88 ? -8.290 7.781 -13.592 1.00 50.72 88 ALA A N 1
ATOM 681 C CA . ALA A 1 88 ? -8.796 8.284 -12.321 1.00 50.72 88 ALA A CA 1
ATOM 682 C C . ALA A 1 88 ? -9.605 7.193 -11.588 1.00 50.72 88 ALA A C 1
ATOM 684 O O . ALA A 1 88 ? -10.837 7.269 -11.599 1.00 50.72 88 ALA A O 1
ATOM 685 N N . PRO A 1 89 ? -8.952 6.200 -10.950 1.00 56.53 89 PRO A N 1
ATOM 686 C CA . PRO A 1 89 ? -9.662 5.197 -10.160 1.00 56.53 89 PRO A CA 1
ATOM 687 C C . PRO A 1 89 ? -10.480 5.903 -9.072 1.00 56.53 89 PRO A C 1
ATOM 689 O O . PRO A 1 89 ? -9.947 6.678 -8.271 1.00 56.53 89 PRO A O 1
ATOM 692 N N . THR A 1 90 ? -11.799 5.714 -9.098 1.00 57.69 90 THR A N 1
ATOM 693 C CA . THR A 1 90 ? -12.737 6.446 -8.223 1.00 57.69 90 THR A CA 1
ATOM 694 C C . THR A 1 90 ? -12.825 5.878 -6.805 1.00 57.69 90 THR A C 1
ATOM 696 O O . THR A 1 90 ? -13.380 6.507 -5.905 1.00 57.69 90 THR A O 1
ATOM 699 N N . ASP A 1 91 ? -12.240 4.708 -6.617 1.00 68.44 91 ASP A N 1
ATOM 700 C CA . ASP A 1 91 ? -12.295 3.799 -5.479 1.00 68.44 91 ASP A CA 1
ATOM 701 C C . ASP A 1 91 ? -10.892 3.525 -4.905 1.00 68.44 91 ASP A C 1
ATOM 703 O O . ASP A 1 91 ? -10.648 2.523 -4.237 1.00 68.44 91 ASP A O 1
ATOM 707 N N . PHE A 1 92 ? -9.964 4.460 -5.126 1.00 75.00 92 PHE A N 1
ATOM 708 C CA . PHE A 1 92 ? -8.599 4.400 -4.619 1.00 75.00 92 PHE A CA 1
ATOM 709 C C . PHE A 1 92 ? -8.402 5.258 -3.362 1.00 75.00 92 PHE A C 1
ATOM 711 O O . PHE A 1 92 ? -8.826 6.414 -3.286 1.00 75.00 92 PHE A O 1
ATOM 718 N N . VAL A 1 93 ? -7.668 4.716 -2.390 1.00 75.88 93 VAL A N 1
ATOM 719 C CA . VAL A 1 93 ? -7.209 5.434 -1.197 1.00 75.88 93 VAL A CA 1
ATOM 720 C C . VAL A 1 93 ? -5.707 5.239 -1.031 1.00 75.88 93 VAL A C 1
ATOM 722 O O . VAL A 1 93 ? -5.225 4.128 -0.824 1.00 75.88 93 VAL A O 1
ATOM 725 N N . GLY A 1 94 ? -4.954 6.333 -1.033 1.00 72.75 94 GLY A N 1
ATOM 726 C CA . GLY A 1 94 ? -3.520 6.295 -0.777 1.00 72.75 94 GLY A CA 1
ATOM 727 C C . GLY A 1 94 ? -2.796 7.552 -1.238 1.00 72.75 94 GLY A C 1
ATOM 728 O O . GLY A 1 94 ? -3.429 8.479 -1.753 1.00 72.75 94 GLY A O 1
ATOM 729 N N . PRO A 1 95 ? -1.467 7.597 -1.051 1.00 65.62 95 PRO A N 1
ATOM 730 C CA . PRO A 1 95 ? -0.647 8.636 -1.651 1.00 65.62 95 PRO A CA 1
ATOM 731 C C . PRO A 1 95 ? -0.746 8.602 -3.181 1.00 65.62 95 PRO A C 1
ATOM 733 O O . PRO A 1 95 ? -0.648 7.548 -3.814 1.00 65.62 95 PRO A O 1
ATOM 736 N N . ALA A 1 96 ? -0.898 9.782 -3.776 1.00 58.59 96 ALA A N 1
ATOM 737 C CA . ALA A 1 96 ? -0.949 9.955 -5.220 1.00 58.59 96 ALA A CA 1
ATOM 738 C C . ALA A 1 96 ? -0.125 11.179 -5.623 1.00 58.59 96 ALA A C 1
ATOM 740 O O . ALA A 1 96 ? -0.375 12.287 -5.144 1.00 58.59 96 ALA A O 1
ATOM 741 N N . THR A 1 97 ? 0.821 11.016 -6.550 1.00 50.72 97 THR A N 1
ATOM 742 C CA . THR A 1 97 ? 1.391 12.158 -7.272 1.00 50.72 97 THR A CA 1
ATOM 743 C C . THR A 1 97 ? 0.629 12.376 -8.570 1.00 50.72 97 THR A C 1
ATOM 745 O O . THR A 1 97 ? 0.972 11.850 -9.622 1.00 50.72 97 THR A O 1
ATOM 748 N N . MET A 1 98 ? -0.398 13.222 -8.527 1.00 38.50 98 MET A N 1
ATOM 749 C CA . MET A 1 98 ? -0.860 13.919 -9.731 1.00 38.50 98 MET A CA 1
ATOM 750 C C . MET A 1 98 ? -0.090 15.235 -9.840 1.00 38.50 98 MET A C 1
ATOM 752 O O . MET A 1 98 ? -0.636 16.300 -9.564 1.00 38.50 98 MET A O 1
ATOM 756 N N . ALA A 1 99 ? 1.205 15.193 -10.155 1.00 33.97 99 ALA A N 1
ATOM 757 C CA . ALA A 1 99 ? 2.027 16.399 -10.105 1.00 33.97 99 ALA A CA 1
ATOM 758 C C . ALA A 1 99 ? 2.518 16.824 -11.490 1.00 33.97 99 ALA A C 1
ATOM 760 O O . ALA A 1 99 ? 3.530 16.340 -11.971 1.00 33.97 99 ALA A O 1
ATOM 761 N N . SER A 1 100 ? 1.832 17.835 -12.037 1.00 33.34 100 SER A N 1
ATOM 762 C CA . SER A 1 100 ? 2.343 18.814 -13.004 1.00 33.34 100 SER A CA 1
ATOM 763 C C . SER A 1 100 ? 2.821 18.297 -14.370 1.00 33.34 100 SER A C 1
ATOM 765 O O . SER A 1 100 ? 3.615 17.380 -14.517 1.00 33.34 100 SER A O 1
ATOM 767 N N . THR A 1 101 ? 2.423 19.001 -15.427 1.00 32.91 101 THR A N 1
ATOM 768 C CA . THR A 1 101 ? 2.820 18.753 -16.823 1.00 32.91 101 THR A CA 1
ATOM 769 C C . THR A 1 101 ? 4.298 19.053 -17.128 1.00 32.91 101 THR A C 1
ATOM 771 O O . THR A 1 101 ? 4.662 19.187 -18.296 1.00 32.91 101 THR A O 1
ATOM 774 N N . THR A 1 102 ? 5.157 19.216 -16.119 1.00 31.86 102 THR A N 1
ATOM 775 C CA . THR A 1 102 ? 6.562 19.612 -16.284 1.00 31.86 102 THR A CA 1
ATOM 776 C C . THR A 1 102 ? 7.484 18.721 -15.449 1.00 31.86 102 THR A C 1
ATOM 778 O O . THR A 1 102 ? 7.357 18.739 -14.223 1.00 31.86 102 THR A O 1
ATOM 781 N N . PRO A 1 103 ? 8.430 17.990 -16.067 1.00 34.16 103 PRO A N 1
ATOM 782 C CA . PRO A 1 103 ? 9.374 17.153 -15.336 1.00 34.16 103 PRO A CA 1
ATOM 783 C C . PRO A 1 103 ? 10.251 18.013 -14.418 1.00 34.16 103 PRO A C 1
ATOM 785 O O . PRO A 1 103 ? 10.889 18.967 -14.871 1.00 34.16 103 PRO A O 1
ATOM 788 N N . PHE A 1 104 ? 10.274 17.681 -13.128 1.00 36.09 104 PHE A N 1
ATOM 789 C CA . PHE A 1 104 ? 11.241 18.239 -12.187 1.00 36.09 104 PHE A CA 1
ATOM 790 C C . PHE A 1 104 ? 12.612 17.583 -12.415 1.00 36.09 104 PHE A C 1
ATOM 792 O O . PHE A 1 104 ? 12.719 16.408 -12.751 1.00 36.09 104 PHE A O 1
ATOM 799 N N . ALA A 1 105 ? 13.674 18.380 -12.296 1.00 34.53 105 ALA A N 1
ATOM 800 C CA . ALA A 1 105 ? 15.056 17.968 -12.547 1.00 34.53 105 ALA A CA 1
ATOM 801 C C . ALA A 1 105 ? 15.845 17.684 -11.248 1.00 34.53 105 ALA A C 1
ATOM 803 O O . ALA A 1 105 ? 17.075 17.747 -11.260 1.00 34.53 105 ALA A O 1
ATOM 804 N N . SER A 1 106 ? 15.168 17.440 -10.119 1.00 38.97 106 SER A N 1
ATOM 805 C CA . SER A 1 106 ? 15.800 17.185 -8.816 1.00 38.97 106 SER A CA 1
ATOM 806 C C . SER A 1 106 ? 15.949 15.690 -8.523 1.00 38.97 106 SER A C 1
ATOM 808 O O . SER A 1 106 ? 15.212 14.861 -9.036 1.00 38.97 106 SER A O 1
ATOM 810 N N . THR A 1 107 ? 16.921 15.347 -7.675 1.00 37.41 107 THR A N 1
ATOM 811 C CA . THR A 1 107 ? 17.169 13.982 -7.167 1.00 37.41 107 THR A CA 1
ATOM 812 C C . THR A 1 107 ? 16.338 13.634 -5.921 1.00 37.41 107 THR A C 1
ATOM 814 O O . THR A 1 107 ? 16.566 12.593 -5.313 1.00 37.41 107 THR A O 1
ATOM 817 N N . VAL A 1 108 ? 15.443 14.535 -5.504 1.00 39.12 108 VAL A N 1
ATOM 818 C CA . VAL A 1 108 ? 14.541 14.440 -4.343 1.00 39.12 108 VAL A CA 1
ATOM 819 C C . VAL A 1 108 ? 13.182 14.949 -4.803 1.00 39.12 108 VAL A C 1
ATOM 821 O O . VAL A 1 108 ? 13.125 16.003 -5.451 1.00 39.12 108 VAL A O 1
ATOM 824 N N . GLU A 1 109 ? 12.115 14.202 -4.528 1.00 52.75 109 GLU A N 1
ATOM 825 C CA . GLU A 1 109 ? 10.800 14.450 -5.122 1.00 52.75 109 GLU A CA 1
ATOM 826 C C . GLU A 1 109 ? 9.651 14.191 -4.138 1.00 52.75 109 GLU A C 1
ATOM 828 O O . GLU A 1 109 ? 9.767 13.404 -3.208 1.00 52.75 109 GLU A O 1
ATOM 833 N N . ALA A 1 110 ? 8.539 14.896 -4.341 1.00 47.22 110 ALA A N 1
ATOM 834 C CA . ALA A 1 110 ? 7.479 15.110 -3.360 1.00 47.22 110 ALA A CA 1
ATOM 835 C C . ALA A 1 110 ? 6.214 14.279 -3.674 1.00 47.22 110 ALA A C 1
ATOM 837 O O . ALA A 1 110 ? 5.628 14.431 -4.744 1.00 47.22 110 ALA A O 1
ATOM 838 N N . VAL A 1 111 ? 5.753 13.449 -2.732 1.00 55.94 111 VAL A N 1
ATOM 839 C CA . VAL A 1 111 ? 4.512 12.657 -2.800 1.00 55.94 111 VAL A CA 1
ATOM 840 C C . VAL A 1 111 ? 3.390 13.330 -2.024 1.00 55.94 111 VAL A C 1
ATOM 842 O O . VAL A 1 111 ? 3.488 13.488 -0.812 1.00 55.94 111 VAL A O 1
ATOM 845 N N . THR A 1 112 ? 2.300 13.709 -2.695 1.00 56.34 112 THR A N 1
ATOM 846 C CA . THR A 1 112 ? 1.126 14.285 -2.027 1.00 56.34 112 THR A CA 1
ATOM 847 C C . THR A 1 112 ? 0.334 13.195 -1.305 1.00 56.34 112 THR A C 1
ATOM 849 O O . THR A 1 112 ? -0.092 12.209 -1.908 1.00 56.34 112 THR A O 1
ATOM 852 N N . VAL A 1 113 ? 0.142 13.376 0.001 1.00 56.69 113 VAL A N 1
ATOM 853 C CA . VAL A 1 113 ? -0.479 12.373 0.882 1.00 56.69 113 VAL A CA 1
ATOM 854 C C . VAL A 1 113 ? -1.917 12.688 1.280 1.00 56.69 113 VAL A C 1
ATOM 856 O O . VAL A 1 113 ? -2.580 11.824 1.838 1.00 56.69 113 VAL A O 1
ATOM 859 N N . ASP A 1 114 ? -2.411 13.890 0.981 1.00 53.84 114 ASP A N 1
ATOM 860 C CA . ASP A 1 114 ? -3.813 14.284 1.136 1.00 53.84 114 ASP A CA 1
ATOM 861 C C . ASP A 1 114 ? -4.138 15.545 0.304 1.00 53.84 114 ASP A C 1
ATOM 863 O O . ASP A 1 114 ? -3.254 16.190 -0.266 1.00 53.84 114 ASP A O 1
ATOM 867 N N . ALA A 1 115 ? -5.418 15.932 0.251 1.00 43.97 115 ALA A N 1
ATOM 868 C CA . ALA A 1 115 ? -5.878 17.137 -0.450 1.00 43.97 115 ALA A CA 1
ATOM 869 C C . ALA A 1 115 ? -5.321 18.459 0.130 1.00 43.97 115 ALA A C 1
ATOM 871 O O . ALA A 1 115 ? -5.473 19.509 -0.497 1.00 43.97 115 ALA A O 1
ATOM 872 N N . SER A 1 116 ? -4.701 18.428 1.317 1.00 48.56 116 SER A N 1
ATOM 873 C CA . SER A 1 116 ? -4.113 19.588 1.997 1.00 48.56 116 SER A CA 1
ATOM 874 C C . SER A 1 116 ? -2.630 19.809 1.668 1.00 48.56 116 SER A C 1
ATOM 876 O O . SER A 1 116 ? -2.092 20.877 1.958 1.00 48.56 116 SER A O 1
ATOM 878 N N . GLY A 1 117 ? -1.997 18.869 0.959 1.00 52.47 117 GLY A N 1
ATOM 879 C CA . GLY A 1 117 ? -0.884 19.183 0.065 1.00 52.47 117 GLY A CA 1
ATOM 880 C C . GLY A 1 117 ? 0.491 19.349 0.708 1.00 52.47 117 GLY A C 1
ATOM 881 O O . GLY A 1 117 ? 1.336 20.000 0.098 1.00 52.47 117 GLY A O 1
ATOM 882 N N . THR A 1 118 ? 0.763 18.772 1.884 1.00 57.31 118 THR A N 1
ATOM 883 C CA . THR A 1 118 ? 2.164 18.658 2.339 1.00 57.31 118 THR A CA 1
ATOM 884 C C . THR A 1 118 ? 2.778 17.404 1.721 1.00 57.31 118 THR A C 1
ATOM 886 O O . THR A 1 118 ? 2.257 16.312 1.945 1.00 57.31 118 THR A O 1
ATOM 889 N N . PRO A 1 119 ? 3.825 17.518 0.891 1.00 62.50 119 PRO A N 1
ATOM 890 C CA . PRO A 1 119 ? 4.404 16.344 0.267 1.00 62.50 119 PRO A CA 1
ATOM 891 C C . PRO A 1 119 ? 5.358 15.601 1.207 1.00 62.50 119 PRO A C 1
ATOM 893 O O . PRO A 1 119 ? 6.077 16.225 1.985 1.00 62.50 119 PRO A O 1
ATOM 896 N N . ILE A 1 120 ? 5.421 14.277 1.083 1.00 64.44 120 ILE A N 1
ATOM 897 C CA . ILE A 1 120 ? 6.528 13.467 1.598 1.00 64.44 120 ILE A CA 1
ATOM 898 C C . ILE A 1 120 ? 7.642 13.474 0.555 1.00 64.44 120 ILE A C 1
ATOM 900 O O . ILE A 1 120 ? 7.416 13.070 -0.582 1.00 64.44 120 ILE A O 1
ATOM 904 N N . GLU A 1 121 ? 8.842 13.903 0.928 1.00 65.88 121 GLU A N 1
ATOM 905 C CA . GLU A 1 121 ? 10.009 13.767 0.057 1.00 65.88 121 GLU A CA 1
ATOM 906 C C . GLU A 1 121 ? 10.503 12.313 0.061 1.00 65.88 121 GLU A C 1
ATOM 908 O O . GLU A 1 121 ? 10.772 11.755 1.123 1.00 65.88 121 GLU A O 1
ATOM 913 N N . LEU A 1 122 ? 10.607 11.705 -1.123 1.00 64.88 122 LEU A N 1
ATOM 914 C CA . LEU A 1 122 ? 11.184 10.380 -1.337 1.00 64.88 122 LEU A CA 1
ATOM 915 C C . LEU A 1 122 ? 12.421 10.484 -2.230 1.00 64.88 122 LEU A C 1
ATOM 917 O O . LEU A 1 122 ? 12.453 11.234 -3.212 1.00 64.88 122 LEU A O 1
ATOM 921 N N . ALA A 1 123 ? 13.426 9.684 -1.902 1.00 66.31 123 ALA A N 1
ATOM 922 C CA . ALA A 1 123 ? 14.571 9.392 -2.741 1.00 66.31 123 ALA A CA 1
ATOM 923 C C . ALA A 1 123 ? 14.428 8.011 -3.399 1.00 66.31 123 ALA A C 1
ATOM 925 O O . ALA A 1 123 ? 13.642 7.155 -2.986 1.00 66.31 123 ALA A O 1
ATOM 926 N N . CYS A 1 124 ? 15.217 7.775 -4.449 1.00 65.06 124 CYS A N 1
ATOM 927 C CA . CYS A 1 124 ? 15.275 6.460 -5.078 1.00 65.06 124 CYS A CA 1
ATOM 928 C C . CYS A 1 124 ? 15.682 5.392 -4.053 1.00 65.06 124 CYS A C 1
ATOM 930 O O . CYS A 1 124 ? 16.696 5.539 -3.371 1.00 65.06 124 CYS A O 1
ATOM 932 N N . GLY A 1 125 ? 14.907 4.310 -3.980 1.00 67.44 125 GLY A N 1
ATOM 933 C CA . GLY A 1 125 ? 15.126 3.241 -3.016 1.00 67.44 125 GLY A CA 1
ATOM 934 C C . GLY A 1 125 ? 14.422 3.444 -1.678 1.00 67.44 125 GLY A C 1
ATOM 935 O O . GLY A 1 125 ? 14.419 2.494 -0.906 1.00 67.44 125 GLY A O 1
ATOM 936 N N . ASP A 1 126 ? 13.781 4.584 -1.409 1.00 74.56 126 ASP A N 1
ATOM 937 C CA . ASP A 1 126 ? 12.887 4.728 -0.255 1.00 74.56 126 ASP A CA 1
ATOM 938 C C . ASP A 1 126 ? 11.609 3.895 -0.442 1.00 74.56 126 ASP A C 1
ATOM 940 O O . ASP A 1 126 ? 11.171 3.602 -1.563 1.00 74.56 126 ASP A O 1
ATOM 944 N N . ALA A 1 127 ? 11.001 3.500 0.674 1.00 79.69 127 ALA A N 1
ATOM 945 C CA . ALA A 1 127 ? 9.702 2.845 0.697 1.00 79.69 127 ALA A CA 1
ATOM 946 C C . ALA A 1 127 ? 8.619 3.786 1.224 1.00 79.69 127 ALA A C 1
ATOM 948 O O . ALA A 1 127 ? 8.835 4.573 2.148 1.00 79.69 127 ALA A O 1
ATOM 949 N N . ILE A 1 128 ? 7.426 3.657 0.650 1.00 82.75 128 ILE A N 1
ATOM 950 C CA . ILE A 1 128 ? 6.208 4.246 1.193 1.00 82.75 128 ILE A CA 1
ATOM 951 C C . ILE A 1 128 ? 5.647 3.250 2.199 1.00 82.75 128 ILE A C 1
ATOM 953 O O . ILE A 1 128 ? 5.287 2.129 1.837 1.00 82.75 128 ILE A O 1
ATOM 957 N N . ALA A 1 129 ? 5.583 3.668 3.457 1.00 87.06 129 ALA A N 1
ATOM 958 C CA . ALA A 1 129 ? 4.998 2.898 4.539 1.00 87.06 129 ALA A CA 1
ATOM 959 C C . ALA A 1 129 ? 3.531 3.297 4.714 1.00 87.06 129 ALA A C 1
ATOM 961 O O . ALA A 1 129 ? 3.202 4.480 4.830 1.00 87.06 129 ALA A O 1
ATOM 962 N N . LEU A 1 130 ? 2.645 2.309 4.754 1.00 89.94 130 LEU A N 1
ATOM 963 C CA . LEU A 1 130 ? 1.211 2.502 4.930 1.00 89.94 130 LEU A CA 1
ATOM 964 C C . LEU A 1 130 ? 0.758 1.734 6.167 1.00 89.94 130 LEU A C 1
ATOM 966 O O . LEU A 1 130 ? 0.997 0.532 6.279 1.00 89.94 130 LEU A O 1
ATOM 970 N N . ALA A 1 131 ? 0.077 2.418 7.082 1.00 93.69 131 ALA A N 1
ATOM 971 C CA . ALA A 1 131 ? -0.639 1.788 8.185 1.00 93.69 131 ALA A CA 1
ATOM 972 C C . ALA A 1 131 ? -2.142 1.987 7.966 1.00 93.69 131 ALA A C 1
ATOM 974 O O . ALA A 1 131 ? -2.620 3.116 7.932 1.00 93.69 131 ALA A O 1
ATOM 975 N N . LEU A 1 132 ? -2.887 0.899 7.799 1.00 93.62 132 LEU A N 1
ATOM 976 C CA . LEU A 1 132 ? -4.319 0.883 7.517 1.00 93.62 132 LEU A CA 1
ATOM 977 C C . LEU A 1 132 ? -5.074 0.281 8.703 1.00 93.62 132 LEU A C 1
ATOM 979 O O . LEU A 1 132 ? -4.853 -0.872 9.054 1.00 93.62 132 LEU A O 1
ATOM 983 N N . ASP A 1 133 ? -5.972 1.041 9.315 1.00 96.44 133 ASP A N 1
ATOM 984 C CA . ASP A 1 133 ? -6.879 0.568 10.364 1.00 96.44 133 ASP A CA 1
ATOM 985 C C . ASP A 1 133 ? -8.297 0.541 9.793 1.00 96.44 133 ASP A C 1
ATOM 987 O O . ASP A 1 133 ? -8.984 1.564 9.760 1.00 96.44 133 ASP A O 1
ATOM 991 N N . LEU A 1 134 ? -8.710 -0.626 9.297 1.00 93.75 134 LEU A N 1
ATOM 992 C CA . LEU A 1 134 ? -10.031 -0.826 8.697 1.00 93.75 134 LEU A CA 1
ATOM 993 C C . LEU A 1 134 ? -11.144 -0.829 9.748 1.00 93.75 134 LEU A C 1
ATOM 995 O O . LEU A 1 134 ? -12.275 -0.472 9.435 1.00 93.75 134 LEU A O 1
ATOM 999 N N . ASP A 1 135 ? -10.820 -1.153 11.001 1.00 96.19 135 ASP A N 1
ATOM 1000 C CA . ASP A 1 135 ? -11.790 -1.137 12.098 1.00 96.19 135 ASP A CA 1
ATOM 1001 C C . ASP A 1 135 ? -12.138 0.304 12.509 1.00 96.19 135 ASP A C 1
ATOM 1003 O O . ASP A 1 135 ? -13.276 0.600 12.877 1.00 96.19 135 ASP A O 1
ATOM 1007 N N . ALA A 1 136 ? -11.164 1.217 12.433 1.00 94.25 136 ALA A N 1
ATOM 1008 C CA . ALA A 1 136 ? -11.352 2.643 12.704 1.00 94.25 136 ALA A CA 1
ATOM 1009 C C . ALA A 1 136 ? -11.581 3.496 11.442 1.00 94.25 136 ALA A C 1
ATOM 1011 O O . ALA A 1 136 ? -11.829 4.700 11.566 1.00 94.25 136 ALA A O 1
ATOM 1012 N N . GLY A 1 137 ? -11.456 2.909 10.250 1.00 89.75 137 GLY A N 1
ATOM 1013 C CA . GLY A 1 137 ? -11.527 3.598 8.963 1.00 89.75 137 GLY A CA 1
ATOM 1014 C C . GLY A 1 137 ? -10.466 4.691 8.814 1.00 89.75 137 GLY A C 1
ATOM 1015 O O . GLY A 1 137 ? -10.816 5.844 8.540 1.00 89.75 137 GLY A O 1
ATOM 1016 N N . LYS A 1 138 ? -9.187 4.361 9.041 1.00 90.69 138 LYS A N 1
ATOM 1017 C CA . LYS A 1 138 ? -8.057 5.308 9.007 1.00 90.69 138 LYS A CA 1
ATOM 1018 C C . LYS A 1 138 ? -6.866 4.794 8.197 1.00 90.69 138 LYS A C 1
ATOM 1020 O O . LYS A 1 138 ? -6.567 3.604 8.227 1.00 90.69 138 LYS A O 1
ATOM 1025 N N . LEU A 1 139 ? -6.149 5.713 7.548 1.00 90.12 139 LEU A N 1
ATOM 1026 C CA . LEU A 1 139 ? -4.871 5.451 6.875 1.00 90.12 139 LEU A CA 1
ATOM 1027 C C . LEU A 1 139 ? -3.824 6.486 7.294 1.00 90.12 139 LEU A C 1
ATOM 1029 O O . LEU A 1 139 ? -4.080 7.695 7.259 1.00 90.12 139 LEU A O 1
ATOM 1033 N N . TRP A 1 140 ? -2.636 5.993 7.634 1.00 90.69 140 TRP A N 1
ATOM 1034 C CA . TRP A 1 140 ? -1.432 6.790 7.825 1.00 90.69 140 TRP A CA 1
ATOM 1035 C C . TRP A 1 140 ? -0.404 6.471 6.754 1.00 90.69 140 TRP A C 1
ATOM 1037 O O . TRP A 1 140 ? -0.245 5.314 6.358 1.00 90.69 140 TRP A O 1
ATOM 1047 N N . ILE A 1 141 ? 0.318 7.503 6.337 1.00 87.25 141 ILE A N 1
ATOM 1048 C CA . ILE A 1 141 ? 1.357 7.416 5.320 1.00 87.25 141 ILE A CA 1
ATOM 1049 C C . ILE A 1 141 ? 2.668 7.897 5.932 1.00 87.25 141 ILE A C 1
ATOM 1051 O O . ILE A 1 141 ? 2.722 8.928 6.610 1.00 87.25 141 ILE A O 1
ATOM 1055 N N . GLY A 1 142 ? 3.727 7.138 5.697 1.00 85.44 142 GLY A N 1
ATOM 1056 C CA . GLY A 1 142 ? 5.083 7.487 6.076 1.00 85.44 142 GLY A CA 1
ATOM 1057 C C . GLY A 1 142 ? 6.082 7.148 4.980 1.00 85.44 142 GLY A C 1
ATOM 1058 O O . GLY A 1 142 ? 5.754 6.498 3.986 1.00 85.44 142 GLY A O 1
ATOM 1059 N N . ALA A 1 143 ? 7.312 7.593 5.188 1.00 82.50 143 ALA A N 1
ATOM 1060 C CA . ALA A 1 143 ? 8.466 7.207 4.393 1.00 82.50 143 ALA A CA 1
ATOM 1061 C C . ALA A 1 143 ? 9.418 6.359 5.227 1.00 82.50 143 ALA A C 1
ATOM 1063 O O . ALA A 1 143 ? 9.558 6.557 6.437 1.00 82.50 143 ALA A O 1
ATOM 1064 N N . LEU A 1 144 ? 10.100 5.440 4.560 1.00 81.31 144 LEU A N 1
ATOM 1065 C CA . LEU A 1 144 ? 11.169 4.650 5.137 1.00 81.31 144 LEU A CA 1
ATOM 1066 C C . LEU A 1 144 ? 12.386 4.710 4.220 1.00 81.31 144 LEU A C 1
ATOM 1068 O O . LEU A 1 144 ? 12.367 4.186 3.102 1.00 81.31 144 LEU A O 1
ATOM 1072 N N . ASN A 1 145 ? 13.455 5.318 4.723 1.00 78.00 145 ASN A N 1
ATOM 1073 C CA . ASN A 1 145 ? 14.753 5.264 4.075 1.00 78.00 145 ASN A CA 1
ATOM 1074 C C . ASN A 1 145 ? 15.291 3.821 4.128 1.00 78.00 145 ASN A C 1
ATOM 1076 O O . ASN A 1 145 ? 15.156 3.177 5.171 1.00 78.00 145 ASN A O 1
ATOM 1080 N N 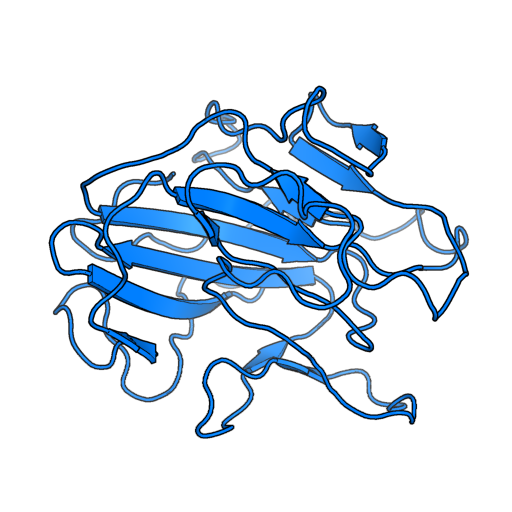. PRO A 1 146 ? 15.926 3.291 3.062 1.00 73.62 146 PRO A N 1
ATOM 1081 C CA . PRO A 1 146 ? 16.438 1.921 3.060 1.00 73.62 146 PRO A CA 1
ATOM 1082 C C . PRO A 1 146 ? 17.407 1.641 4.213 1.00 73.62 146 PRO A C 1
ATOM 1084 O O . PRO A 1 146 ? 17.492 0.513 4.670 1.00 73.62 146 PRO A O 1
ATOM 1087 N N . TRP A 1 147 ? 18.103 2.644 4.742 1.00 73.25 147 TRP A N 1
ATOM 1088 C CA . TRP A 1 147 ? 19.076 2.475 5.822 1.00 73.25 147 TRP A CA 1
ATOM 1089 C C . TRP A 1 147 ? 18.473 2.606 7.230 1.00 73.25 147 TRP A C 1
ATOM 1091 O O . TRP A 1 147 ? 19.191 2.453 8.222 1.00 73.25 147 TRP A O 1
ATOM 1101 N N . GLU A 1 148 ? 17.172 2.875 7.342 1.00 76.06 148 GLU A N 1
ATOM 1102 C CA . GLU A 1 148 ? 16.472 3.139 8.600 1.00 76.06 148 GLU A CA 1
ATOM 1103 C C . GLU A 1 148 ? 15.441 2.049 8.923 1.00 76.06 148 GLU A C 1
ATOM 1105 O O . GLU A 1 148 ? 14.945 1.344 8.053 1.00 76.06 148 GLU A O 1
ATOM 1110 N N . ARG A 1 149 ? 15.116 1.885 10.211 1.00 76.12 149 ARG A N 1
ATOM 1111 C CA . ARG A 1 149 ? 14.072 0.950 10.692 1.00 76.12 149 ARG A CA 1
ATOM 1112 C C . ARG A 1 149 ? 12.832 1.653 11.228 1.00 76.12 149 ARG A C 1
ATOM 1114 O O . ARG A 1 149 ? 11.830 1.000 11.525 1.00 76.12 149 ARG A O 1
ATOM 1121 N N . GLU A 1 150 ? 12.924 2.958 11.438 1.00 83.81 150 GLU A N 1
ATOM 1122 C CA . GLU A 1 150 ? 11.828 3.761 11.954 1.00 83.81 150 GLU A CA 1
ATOM 1123 C C . GLU A 1 150 ? 11.181 4.489 10.787 1.00 83.81 150 GLU A C 1
ATOM 1125 O O . GLU A 1 150 ? 11.851 5.158 10.007 1.00 83.81 150 GLU A O 1
ATOM 1130 N N . VAL A 1 151 ? 9.869 4.316 10.658 1.00 85.94 151 VAL A N 1
ATOM 1131 C CA . VAL A 1 151 ? 9.092 5.022 9.647 1.00 85.94 151 VAL A CA 1
ATOM 1132 C C . VAL A 1 151 ? 8.968 6.479 10.064 1.00 85.94 151 VAL A C 1
ATOM 1134 O O . VAL A 1 151 ? 8.485 6.785 11.158 1.00 85.94 151 VAL A O 1
ATOM 1137 N N . SER A 1 152 ? 9.335 7.373 9.157 1.00 87.06 152 SER A N 1
ATOM 1138 C CA . SER A 1 152 ? 9.029 8.792 9.265 1.00 87.06 152 SER A CA 1
ATOM 1139 C C . SER A 1 152 ? 7.577 9.015 8.845 1.00 87.06 152 SER A C 1
ATOM 1141 O O . SER A 1 152 ? 7.270 9.176 7.663 1.00 87.06 152 SER A O 1
ATOM 1143 N N . TRP A 1 153 ? 6.662 8.963 9.815 1.00 87.25 153 TRP A N 1
ATOM 1144 C CA . TRP A 1 153 ? 5.240 9.231 9.593 1.00 87.25 153 TRP A CA 1
ATOM 1145 C C . TRP A 1 153 ? 4.996 10.704 9.264 1.00 87.25 153 TRP A C 1
ATOM 1147 O O . TRP A 1 153 ? 5.640 11.598 9.813 1.00 87.25 153 TRP A O 1
ATOM 1157 N N . HIS A 1 154 ? 4.048 10.970 8.370 1.00 82.75 154 HIS A N 1
ATOM 1158 C CA . HIS A 1 154 ? 3.797 12.324 7.899 1.00 82.75 154 HIS A CA 1
ATOM 1159 C C . HIS A 1 154 ? 3.174 13.240 8.968 1.00 82.75 154 HIS A C 1
ATOM 1161 O O . HIS A 1 154 ? 2.135 12.940 9.562 1.00 82.75 154 HIS A O 1
ATOM 1167 N N . GLY A 1 155 ? 3.770 14.419 9.162 1.00 80.62 155 GLY A N 1
ATOM 1168 C CA . GLY A 1 155 ? 3.285 15.424 10.108 1.00 80.62 155 GLY A CA 1
ATOM 1169 C C . GLY A 1 155 ? 3.382 14.952 11.562 1.00 80.62 155 GLY A C 1
ATOM 1170 O O . GLY A 1 155 ? 4.421 14.478 12.002 1.00 80.62 155 GLY A O 1
ATOM 1171 N N . ALA A 1 156 ? 2.295 15.104 12.322 1.00 82.44 156 ALA A N 1
ATOM 1172 C CA . ALA A 1 156 ? 2.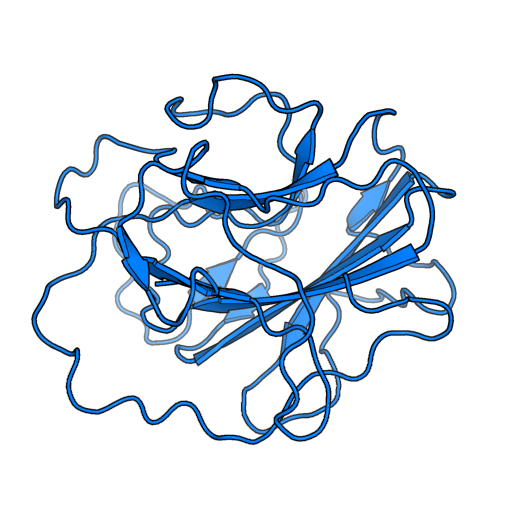188 14.619 13.704 1.00 82.44 156 ALA A CA 1
ATOM 1173 C C . ALA A 1 156 ? 1.498 13.240 13.792 1.00 82.44 156 ALA A C 1
ATOM 1175 O O . ALA A 1 156 ? 0.843 12.936 14.789 1.00 82.44 156 ALA A O 1
ATOM 1176 N N . ALA A 1 157 ? 1.569 12.447 12.719 1.00 88.50 157 ALA A N 1
ATOM 1177 C CA . ALA A 1 157 ? 0.969 11.123 12.646 1.00 88.50 157 ALA A CA 1
ATOM 1178 C C . ALA A 1 157 ? 1.595 10.151 13.653 1.00 88.50 157 ALA A C 1
ATOM 1180 O O . ALA A 1 157 ? 2.812 9.991 13.713 1.00 88.50 157 ALA A O 1
ATOM 1181 N N . ASP A 1 158 ? 0.738 9.444 14.384 1.00 93.62 158 ASP A N 1
ATOM 1182 C CA . ASP A 1 158 ? 1.115 8.305 15.212 1.00 93.62 158 ASP A CA 1
ATOM 1183 C C . ASP A 1 158 ? 0.050 7.208 15.051 1.00 93.62 158 ASP A C 1
ATOM 1185 O O . ASP A 1 158 ? -1.001 7.240 15.710 1.00 93.62 158 ASP A O 1
ATOM 1189 N N . PRO A 1 159 ? 0.295 6.224 14.164 1.00 96.00 159 PRO A N 1
ATOM 1190 C CA . PRO A 1 159 ? -0.645 5.134 13.941 1.00 96.00 159 PRO A CA 1
ATOM 1191 C C . PRO A 1 159 ? -0.855 4.269 15.187 1.00 96.00 159 PRO A C 1
ATOM 1193 O O . PRO A 1 159 ? -1.954 3.755 15.387 1.00 96.00 159 PRO A O 1
ATOM 1196 N N . ALA A 1 160 ? 0.156 4.132 16.055 1.00 95.62 160 ALA A N 1
ATOM 1197 C CA . ALA A 1 160 ? 0.059 3.295 17.251 1.00 95.62 160 ALA A CA 1
ATOM 1198 C C . ALA A 1 160 ? -0.936 3.877 18.269 1.00 95.62 160 ALA A C 1
ATOM 1200 O O . ALA A 1 160 ? -1.686 3.125 18.893 1.00 95.62 160 ALA A O 1
ATOM 1201 N N . SER A 1 161 ? -0.993 5.208 18.403 1.00 96.00 161 SER A N 1
ATOM 1202 C CA . SER A 1 161 ? -2.038 5.890 19.188 1.00 96.00 161 SER A CA 1
ATOM 1203 C C . SER A 1 161 ? -3.322 6.173 18.403 1.00 96.00 161 SER A C 1
ATOM 1205 O O . SER A 1 161 ? -4.332 6.574 18.985 1.00 96.00 161 SER A O 1
ATOM 1207 N N . GLY A 1 162 ? -3.317 5.960 17.086 1.00 94.50 162 GLY A N 1
ATOM 1208 C CA . GLY A 1 162 ? -4.455 6.220 16.212 1.00 94.50 162 GLY A CA 1
ATOM 1209 C C . GLY A 1 162 ? -4.694 7.709 15.926 1.00 94.50 162 GLY A C 1
ATOM 1210 O O . GLY A 1 162 ? -5.811 8.081 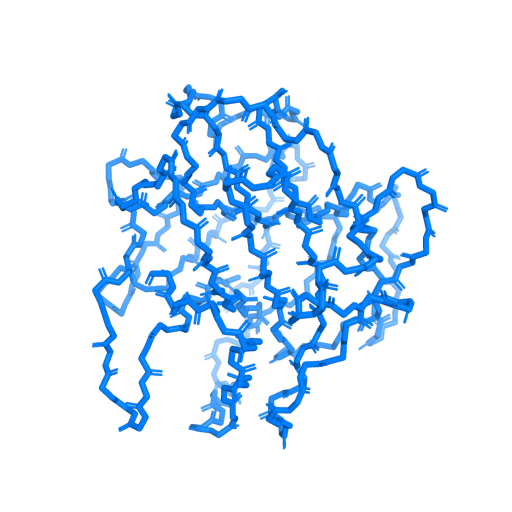15.536 1.00 94.50 162 GLY A O 1
ATOM 1211 N N . SER A 1 163 ? -3.687 8.564 16.121 1.00 93.62 163 SER A N 1
ATOM 1212 C CA . SER A 1 163 ? -3.775 10.019 15.952 1.00 93.62 163 SER A CA 1
ATOM 1213 C C . SER A 1 163 ? -3.100 10.498 14.660 1.00 93.62 163 SER A C 1
ATOM 1215 O O . SER A 1 163 ? -2.215 9.837 14.124 1.00 93.62 163 SER A O 1
ATOM 1217 N N . GLY A 1 164 ? -3.559 11.628 14.109 1.00 87.88 164 GLY A N 1
ATOM 1218 C CA . GLY A 1 164 ? -2.936 12.255 12.934 1.00 87.88 164 GLY A CA 1
ATOM 1219 C C . GLY A 1 164 ? -3.022 11.459 11.623 1.00 87.88 164 GLY A C 1
ATOM 1220 O O . GLY A 1 164 ? -2.116 11.559 10.805 1.00 87.88 164 GLY A O 1
ATOM 1221 N N . ALA A 1 165 ? -4.077 10.657 11.428 1.00 87.19 165 ALA A N 1
ATOM 1222 C CA . ALA A 1 165 ? -4.306 9.940 10.170 1.00 87.19 165 ALA A CA 1
ATOM 1223 C C . ALA A 1 165 ? -4.518 10.914 9.002 1.00 87.19 165 ALA A C 1
ATOM 1225 O O . ALA A 1 165 ? -5.251 11.894 9.154 1.00 87.19 165 ALA A O 1
ATOM 1226 N N . GLN A 1 166 ? -3.917 10.621 7.846 1.00 86.00 166 GLN A N 1
ATOM 1227 C CA . GLN A 1 166 ? -4.094 11.402 6.614 1.00 86.00 166 GLN A CA 1
ATOM 1228 C C . GLN A 1 166 ? -5.481 11.175 6.012 1.00 86.00 166 GLN A C 1
ATOM 1230 O O . GLN A 1 166 ? -6.112 12.110 5.527 1.00 86.00 166 GLN A O 1
ATOM 1235 N N . PHE A 1 167 ? -5.991 9.945 6.111 1.00 83.00 167 PHE A N 1
ATOM 1236 C CA . PHE A 1 167 ? -7.359 9.627 5.715 1.00 83.00 167 PHE A CA 1
ATOM 1237 C C . PHE A 1 167 ? -8.146 9.124 6.913 1.00 83.00 167 PHE A C 1
ATOM 1239 O O . PHE A 1 167 ? -7.654 8.348 7.736 1.00 83.00 167 PHE A O 1
ATOM 1246 N N . THR A 1 168 ? -9.393 9.573 6.993 1.00 86.00 168 THR A N 1
ATOM 1247 C CA . THR A 1 168 ? -10.358 9.180 8.020 1.00 86.00 168 THR A CA 1
ATOM 1248 C C . THR A 1 168 ? -11.703 8.912 7.362 1.00 86.00 168 THR A C 1
ATOM 1250 O O . THR A 1 168 ? -11.954 9.411 6.266 1.00 86.00 168 THR A O 1
ATOM 1253 N N . ALA A 1 169 ? -12.557 8.141 8.038 1.00 82.81 169 ALA A N 1
ATOM 1254 C CA . ALA A 1 169 ? -13.849 7.712 7.505 1.00 82.81 169 ALA A CA 1
ATOM 1255 C C . ALA A 1 169 ? -13.708 6.963 6.169 1.00 82.81 169 ALA A C 1
ATOM 1257 O O . ALA A 1 169 ? -14.456 7.211 5.223 1.00 82.81 169 ALA A O 1
ATOM 1258 N N . LEU A 1 170 ? -12.730 6.052 6.107 1.00 83.56 170 LEU A N 1
ATOM 1259 C CA . LEU A 1 170 ? -12.572 5.155 4.969 1.00 83.56 170 LEU A CA 1
ATOM 1260 C C . LEU A 1 170 ? -13.883 4.387 4.710 1.00 83.56 170 LEU A C 1
ATOM 1262 O O . LEU A 1 170 ? -14.514 3.935 5.673 1.00 83.56 170 LEU A O 1
ATOM 1266 N N . PRO A 1 171 ? -14.323 4.269 3.446 1.00 82.81 171 PRO A N 1
ATOM 1267 C CA . PRO A 1 171 ? -15.537 3.534 3.118 1.00 82.81 171 PRO A CA 1
ATOM 1268 C C . PRO A 1 171 ? -15.403 2.048 3.484 1.00 82.81 171 PRO A C 1
ATOM 1270 O O . PRO A 1 171 ? -14.312 1.493 3.564 1.00 82.81 171 PRO A O 1
ATOM 1273 N N . ALA A 1 172 ? -16.533 1.388 3.727 1.00 84.88 172 ALA A N 1
ATOM 1274 C CA . ALA A 1 172 ? -16.528 -0.059 3.900 1.00 84.88 172 ALA A CA 1
ATOM 1275 C C . ALA A 1 172 ? -16.269 -0.738 2.548 1.00 84.88 172 ALA A C 1
ATOM 1277 O O . ALA A 1 172 ? -16.836 -0.311 1.546 1.00 84.88 172 ALA A O 1
ATOM 1278 N N . GLY A 1 173 ? -15.463 -1.798 2.545 1.00 87.88 173 GLY A N 1
ATOM 1279 C CA . GLY A 1 173 ? -15.150 -2.571 1.347 1.00 87.88 173 GLY A CA 1
ATOM 1280 C C . GLY A 1 173 ? -13.996 -3.541 1.579 1.00 87.88 173 GLY A C 1
ATOM 1281 O O . GLY A 1 173 ? -13.484 -3.680 2.696 1.00 87.88 173 GLY A O 1
ATOM 1282 N N . THR A 1 174 ? -13.592 -4.221 0.515 1.00 91.38 174 THR A N 1
ATOM 1283 C CA . THR A 1 174 ? -12.418 -5.094 0.477 1.00 91.38 174 THR A CA 1
ATOM 1284 C C . THR A 1 174 ? -11.236 -4.322 -0.080 1.00 91.38 174 THR A C 1
ATOM 1286 O O . THR A 1 174 ? -11.222 -3.964 -1.248 1.00 91.38 174 THR A O 1
ATOM 1289 N N . TYR A 1 175 ? -10.231 -4.081 0.752 1.00 89.75 175 TYR A N 1
ATOM 1290 C CA . TYR A 1 175 ? -9.046 -3.318 0.388 1.00 89.75 175 TYR A CA 1
ATOM 1291 C C . TYR A 1 175 ? -7.984 -4.247 -0.192 1.00 89.75 175 TYR A C 1
ATOM 1293 O O . TYR A 1 175 ? -7.552 -5.176 0.491 1.00 89.75 175 TYR A O 1
ATOM 1301 N N . HIS A 1 176 ? -7.540 -3.979 -1.415 1.00 88.69 176 HIS A N 1
ATOM 1302 C CA . HIS A 1 176 ? -6.412 -4.641 -2.069 1.00 88.69 176 HIS A CA 1
ATOM 1303 C C . HIS A 1 176 ? -5.246 -3.668 -2.167 1.00 88.69 176 HIS A C 1
ATOM 1305 O O . HIS A 1 176 ? -5.454 -2.505 -2.502 1.00 88.69 176 HIS A O 1
ATOM 1311 N N . LEU A 1 177 ? -4.013 -4.121 -1.919 1.00 88.31 177 LEU A N 1
ATOM 1312 C CA . LEU A 1 177 ? -2.846 -3.295 -2.231 1.00 88.31 177 LEU A CA 1
ATOM 1313 C C . LEU A 1 177 ? -2.852 -2.992 -3.714 1.00 88.31 177 LEU A C 1
ATOM 1315 O O . LEU A 1 177 ? -3.062 -3.893 -4.519 1.00 88.31 177 LEU A O 1
ATOM 1319 N N . PHE A 1 178 ? -2.562 -1.751 -4.061 1.00 83.25 178 PHE A N 1
ATOM 1320 C CA . PHE A 1 178 ? -2.504 -1.300 -5.434 1.00 83.25 178 PHE A CA 1
ATOM 1321 C C . PHE A 1 178 ? -1.229 -0.504 -5.661 1.00 83.25 178 PHE A C 1
ATOM 1323 O O . PHE A 1 178 ? -0.843 0.333 -4.840 1.00 83.25 178 PHE A O 1
ATOM 1330 N N . CYS A 1 179 ? -0.596 -0.723 -6.807 1.00 78.69 179 CYS A N 1
ATOM 1331 C CA . CYS A 1 179 ? 0.366 0.228 -7.338 1.00 78.69 179 CYS A CA 1
ATOM 1332 C C . CYS A 1 179 ? 0.144 0.432 -8.833 1.00 78.69 179 CYS A C 1
ATOM 1334 O O . CYS A 1 179 ? -0.109 -0.516 -9.575 1.00 78.69 179 CYS A O 1
ATOM 1336 N N . ALA A 1 180 ? 0.266 1.678 -9.273 1.00 72.94 180 ALA A N 1
ATOM 1337 C CA . ALA A 1 180 ? 0.336 2.043 -10.673 1.00 72.94 180 ALA A CA 1
ATOM 1338 C C . ALA A 1 180 ? 1.794 2.263 -11.073 1.00 72.94 180 ALA A C 1
ATOM 1340 O O . ALA A 1 180 ? 2.612 2.809 -10.322 1.00 72.94 180 ALA A O 1
ATOM 1341 N N . LEU A 1 181 ? 2.115 1.826 -12.285 1.00 64.75 181 LEU A N 1
ATOM 1342 C CA . LEU A 1 181 ? 3.440 1.959 -12.867 1.00 64.75 181 LEU A CA 1
ATOM 1343 C C . LEU A 1 181 ? 3.371 2.941 -14.035 1.00 64.75 181 LEU A C 1
ATOM 1345 O O . LEU A 1 181 ? 2.700 2.679 -15.032 1.00 64.75 181 LEU A O 1
ATOM 1349 N N . THR A 1 182 ? 4.103 4.046 -13.939 1.00 54.94 182 THR A N 1
ATOM 1350 C CA . THR A 1 182 ? 4.460 4.857 -15.107 1.00 54.94 182 THR A CA 1
ATOM 1351 C C . THR A 1 182 ? 5.760 4.374 -15.729 1.00 54.94 182 THR A C 1
ATOM 1353 O O . THR A 1 182 ? 6.574 3.712 -15.083 1.00 54.94 182 THR A O 1
ATOM 1356 N N . ALA A 1 183 ? 5.915 4.683 -17.018 1.00 47.62 183 ALA A N 1
ATOM 1357 C CA . ALA A 1 183 ? 7.084 4.389 -17.839 1.00 47.62 183 ALA A CA 1
ATOM 1358 C C . ALA A 1 183 ? 8.413 4.599 -17.100 1.00 47.62 183 ALA A C 1
ATOM 1360 O O . ALA A 1 183 ? 8.567 5.623 -16.444 1.00 47.62 183 ALA A O 1
ATOM 1361 N N . ASN A 1 184 ? 9.404 3.721 -17.301 1.00 51.59 184 ASN A N 1
ATOM 1362 C CA . ASN A 1 184 ? 10.808 4.119 -17.180 1.00 51.59 184 ASN A CA 1
ATOM 1363 C C . ASN A 1 184 ? 11.739 3.296 -18.086 1.00 51.59 184 ASN A C 1
ATOM 1365 O O . ASN A 1 184 ? 11.517 2.107 -18.307 1.00 51.59 184 ASN A O 1
ATOM 1369 N N . ASP A 1 185 ? 12.755 3.990 -18.615 1.00 42.66 185 ASP A N 1
ATOM 1370 C CA . ASP A 1 185 ? 13.792 3.512 -19.537 1.00 42.66 185 ASP A CA 1
ATOM 1371 C C . ASP A 1 185 ? 14.456 2.211 -19.065 1.00 42.66 185 ASP A C 1
ATOM 1373 O O . ASP A 1 185 ? 14.969 2.130 -17.950 1.00 42.66 185 ASP A O 1
ATOM 1377 N N . GLU A 1 186 ? 14.551 1.233 -19.970 1.00 41.94 186 GLU A N 1
ATOM 1378 C CA . GLU A 1 186 ? 15.215 -0.073 -19.800 1.00 41.94 186 GLU A CA 1
ATOM 1379 C C . GLU A 1 186 ? 16.710 -0.002 -19.383 1.00 41.94 186 GLU A C 1
ATOM 1381 O O . GLU A 1 186 ? 17.365 -1.031 -19.224 1.00 41.94 186 GLU A O 1
ATOM 1386 N N . ALA A 1 187 ? 17.298 1.185 -19.209 1.00 39.41 187 ALA A N 1
ATOM 1387 C CA . ALA A 1 187 ? 18.746 1.386 -19.271 1.00 39.41 187 ALA A CA 1
ATOM 1388 C C . ALA A 1 187 ? 19.531 1.278 -17.943 1.00 39.41 187 ALA A C 1
ATOM 1390 O O . ALA A 1 187 ? 20.758 1.344 -17.981 1.00 39.41 187 ALA A O 1
ATOM 1391 N N . LEU A 1 188 ? 18.898 1.097 -16.776 1.00 43.59 188 LEU A N 1
ATOM 1392 C CA . LEU A 1 188 ? 19.602 1.106 -15.472 1.00 43.59 188 LEU A CA 1
ATOM 1393 C C . LEU A 1 188 ? 19.302 -0.107 -14.569 1.00 43.59 188 LEU A C 1
ATOM 1395 O O . LEU A 1 188 ? 19.485 -0.057 -13.357 1.00 43.59 188 LEU A O 1
ATOM 1399 N N . HIS A 1 189 ? 18.918 -1.242 -15.158 1.00 45.47 189 HIS A N 1
ATOM 1400 C CA . HIS A 1 189 ? 18.676 -2.510 -14.447 1.00 45.47 189 HIS A CA 1
ATOM 1401 C C . HIS A 1 189 ? 19.898 -3.112 -13.717 1.00 45.47 189 HIS A C 1
ATOM 1403 O O . HIS A 1 189 ? 19.748 -4.093 -12.997 1.00 45.47 189 HIS A O 1
ATOM 1409 N N . ALA A 1 190 ? 21.110 -2.579 -13.894 1.00 40.19 190 ALA A N 1
ATOM 1410 C CA . ALA A 1 190 ? 22.330 -3.314 -13.560 1.00 40.19 190 ALA A CA 1
ATOM 1411 C C . ALA A 1 190 ? 22.976 -3.010 -12.192 1.00 40.19 190 ALA A C 1
ATOM 1413 O O . ALA A 1 190 ? 24.007 -3.616 -11.909 1.00 40.19 190 ALA A O 1
ATOM 1414 N N . SER A 1 191 ? 22.460 -2.103 -11.345 1.00 41.88 191 SER A N 1
ATOM 1415 C CA . SER A 1 191 ? 23.247 -1.712 -10.153 1.00 41.88 191 SER A CA 1
ATOM 1416 C C . SER A 1 191 ? 22.516 -1.271 -8.885 1.00 41.88 191 SER A C 1
ATOM 1418 O O . SER A 1 191 ? 23.197 -0.834 -7.960 1.00 41.88 191 SER A O 1
ATOM 1420 N N . MET A 1 192 ? 21.188 -1.358 -8.783 1.00 47.34 192 MET A N 1
ATOM 1421 C CA . MET A 1 192 ? 20.545 -1.150 -7.479 1.00 47.34 192 MET A CA 1
ATOM 1422 C C . MET A 1 192 ? 20.458 -2.474 -6.734 1.00 47.34 192 MET A C 1
ATOM 1424 O O . MET A 1 192 ? 19.480 -3.209 -6.828 1.00 47.34 192 MET A O 1
ATOM 1428 N N . GLU A 1 193 ? 21.533 -2.777 -6.010 1.00 48.25 193 GLU A N 1
ATOM 1429 C CA . GLU A 1 193 ? 21.494 -3.735 -4.914 1.00 48.25 193 GLU A CA 1
ATOM 1430 C C . GLU A 1 193 ? 20.452 -3.217 -3.917 1.00 48.25 193 GLU A C 1
ATOM 1432 O O . GLU A 1 193 ? 20.632 -2.151 -3.332 1.00 48.25 193 GLU A O 1
ATOM 1437 N N . ILE A 1 194 ? 19.317 -3.913 -3.805 1.00 51.22 194 ILE A N 1
ATOM 1438 C CA . ILE A 1 194 ? 18.343 -3.668 -2.741 1.00 51.22 194 ILE A CA 1
ATOM 1439 C C . ILE A 1 194 ? 19.086 -4.047 -1.464 1.00 51.22 194 ILE A C 1
ATOM 1441 O O . ILE A 1 194 ? 19.380 -5.235 -1.294 1.00 51.22 194 ILE A O 1
ATOM 1445 N N . PRO A 1 195 ? 19.457 -3.095 -0.594 1.00 52.03 195 PRO A N 1
ATOM 1446 C CA . PRO A 1 195 ? 20.141 -3.466 0.625 1.00 52.03 195 PRO A CA 1
ATOM 1447 C C . PRO A 1 195 ? 19.196 -4.380 1.407 1.00 52.03 195 PRO A C 1
ATOM 1449 O O . PRO A 1 195 ? 18.024 -4.059 1.587 1.00 52.03 195 PRO A O 1
ATOM 1452 N N . GLU A 1 196 ? 19.687 -5.527 1.879 1.00 50.16 196 GLU A N 1
ATOM 1453 C CA . GLU A 1 196 ? 18.921 -6.514 2.669 1.00 50.16 196 GLU A CA 1
ATOM 1454 C C . GLU A 1 196 ? 18.388 -5.954 4.014 1.00 50.16 196 GLU A C 1
ATOM 1456 O O . GLU A 1 196 ? 17.811 -6.660 4.841 1.00 50.16 196 GLU A O 1
ATOM 1461 N N . ILE A 1 197 ? 18.622 -4.670 4.260 1.00 51.47 197 ILE A N 1
ATOM 1462 C CA . ILE A 1 197 ? 18.509 -3.934 5.507 1.00 51.47 197 ILE A CA 1
ATOM 1463 C C . ILE A 1 197 ? 17.930 -2.585 5.066 1.00 51.47 197 ILE A C 1
ATOM 1465 O O . ILE A 1 197 ? 18.578 -1.947 4.253 1.00 51.47 197 ILE A O 1
ATOM 1469 N N . ALA A 1 198 ? 16.770 -2.089 5.481 1.00 55.75 198 ALA A N 1
ATOM 1470 C CA . ALA A 1 198 ? 15.935 -2.380 6.628 1.00 55.75 198 ALA A CA 1
ATOM 1471 C C . ALA A 1 198 ? 14.442 -2.228 6.281 1.00 55.75 198 ALA A C 1
ATOM 1473 O O . ALA A 1 198 ? 14.037 -1.349 5.526 1.00 55.75 198 ALA A O 1
ATOM 1474 N N . ARG A 1 199 ? 13.632 -3.096 6.892 1.00 69.44 199 ARG A N 1
ATOM 1475 C CA . ARG A 1 199 ? 12.178 -2.944 6.956 1.00 69.44 199 ARG A CA 1
ATOM 1476 C C . ARG A 1 199 ? 11.823 -2.067 8.141 1.00 69.44 199 ARG A C 1
ATOM 1478 O O . ARG A 1 199 ? 12.473 -2.133 9.195 1.00 69.44 199 ARG A O 1
ATOM 1485 N N . GLY A 1 200 ? 10.768 -1.298 7.979 1.00 71.94 200 GLY A N 1
ATOM 1486 C CA . GLY A 1 200 ? 10.166 -0.504 9.024 1.00 71.94 200 GLY A CA 1
ATOM 1487 C C . GLY A 1 200 ? 9.546 -1.407 10.078 1.00 71.94 200 GLY A C 1
ATOM 1488 O O . GLY A 1 200 ? 9.053 -2.507 9.812 1.00 71.94 200 GLY A O 1
ATOM 1489 N N . ARG A 1 201 ? 9.586 -0.960 11.330 1.00 83.69 201 ARG A N 1
ATOM 1490 C CA . ARG A 1 201 ? 8.846 -1.623 12.401 1.00 83.69 201 ARG A CA 1
ATOM 1491 C C . ARG A 1 201 ? 7.359 -1.258 12.274 1.00 83.69 201 ARG A C 1
ATOM 1493 O O . ARG A 1 201 ? 7.048 -0.070 12.390 1.00 83.69 201 ARG A O 1
ATOM 1500 N N . PRO A 1 202 ? 6.440 -2.238 12.136 1.00 88.25 202 PRO A N 1
ATOM 1501 C CA . PRO A 1 202 ? 5.012 -1.954 12.172 1.00 88.25 202 PRO A CA 1
ATOM 1502 C C . PRO A 1 202 ? 4.641 -1.203 13.459 1.00 88.25 202 PRO A C 1
ATOM 1504 O O . PRO A 1 202 ? 5.156 -1.547 14.533 1.00 88.25 202 PRO A O 1
ATOM 1507 N N . PRO A 1 203 ? 3.746 -0.204 13.394 1.00 92.56 203 PRO A N 1
ATOM 1508 C CA . PRO A 1 203 ? 3.232 0.451 14.588 1.00 92.56 203 PRO A CA 1
ATOM 1509 C C . PRO A 1 203 ? 2.581 -0.553 15.547 1.00 92.56 203 PRO A C 1
ATOM 1511 O O . PRO A 1 203 ? 2.086 -1.608 15.143 1.00 92.56 203 PRO A O 1
ATOM 1514 N N . GLY A 1 204 ? 2.550 -0.221 16.839 1.00 93.38 204 GLY A N 1
ATOM 1515 C CA . GLY A 1 204 ? 1.939 -1.082 17.851 1.00 93.38 204 GLY A CA 1
ATOM 1516 C C . GLY A 1 204 ? 0.495 -1.457 17.494 1.00 93.38 204 GLY A C 1
ATOM 1517 O O . GLY A 1 204 ? -0.334 -0.585 17.250 1.00 93.38 204 GLY A O 1
ATOM 1518 N N . GLY A 1 205 ? 0.199 -2.759 17.469 1.00 93.69 205 GLY A N 1
ATOM 1519 C CA . GLY A 1 205 ? -1.132 -3.283 17.148 1.00 93.69 205 GLY A CA 1
ATOM 1520 C C . GLY A 1 205 ? -1.412 -3.499 15.657 1.00 93.69 205 GLY A C 1
ATOM 1521 O O . GLY A 1 205 ? -2.490 -3.992 15.338 1.00 93.69 205 GLY A O 1
ATOM 1522 N N . PHE A 1 206 ? -0.473 -3.180 14.763 1.00 93.88 206 PHE A N 1
ATOM 1523 C CA . PHE A 1 206 ? -0.586 -3.472 13.333 1.00 93.88 206 PHE A CA 1
ATOM 1524 C C . PHE A 1 206 ? 0.092 -4.800 12.995 1.00 93.88 206 PHE A C 1
ATOM 1526 O O . PHE A 1 206 ? 1.167 -5.119 13.506 1.00 93.88 206 PHE A O 1
ATOM 1533 N N . THR A 1 207 ? -0.542 -5.569 12.115 1.00 91.06 207 THR A N 1
ATOM 1534 C CA . THR A 1 207 ? 0.025 -6.791 11.530 1.00 91.06 207 THR A CA 1
ATOM 1535 C C . THR A 1 207 ? 0.588 -6.455 10.157 1.00 91.06 207 THR A C 1
ATOM 1537 O O . THR A 1 207 ? 0.021 -5.616 9.466 1.00 91.06 207 THR A O 1
ATOM 1540 N N . VAL A 1 208 ? 1.684 -7.085 9.734 1.00 87.75 208 VAL A N 1
ATOM 1541 C CA . VAL A 1 208 ? 2.124 -6.945 8.337 1.00 87.75 208 VAL A CA 1
ATOM 1542 C C . VAL A 1 208 ? 1.045 -7.528 7.412 1.00 87.75 208 VAL A C 1
ATOM 1544 O O . VAL A 1 208 ? 0.403 -8.513 7.784 1.00 87.75 208 VAL A O 1
ATOM 1547 N N . TRP A 1 209 ? 0.783 -6.855 6.288 1.00 85.31 209 TRP A N 1
ATOM 1548 C CA . TRP A 1 209 ? -0.260 -7.205 5.314 1.00 85.31 209 TRP A CA 1
ATOM 1549 C C . TRP A 1 209 ? -0.252 -8.690 4.931 1.00 85.31 209 TRP A C 1
ATOM 1551 O O . TRP A 1 209 ? 0.847 -9.253 4.758 1.00 85.31 209 TRP A O 1
#

Secondary structure (DSSP, 8-state):
-EEEE--STT---S--EEEEEESSEEETTTTEEE-----TT----EEEEEEEESSSEEEEEEEESS--GGG-EEEEEETT-TTTT-SS-TTEES-B----SS----SSEEEE-STT-PEEEE-TT-EEEEEEETTTTEEEEEEE-TT-SS-EESTT-BTTTTBS-SEESPPSS-EEEEEE-----GGGTT-----S--PPPPPTTPEE-

Organism: NCBI:txid1862145

Radius of gyration: 15.75 Å; chains: 1; bounding box: 40×35×42 Å